Protein AF-A0A812D197-F1 (afdb_monomer)

Mean predicted aligned error: 13.87 Å

Sequence (276 aa):
MWFVPFLFGILVATILIWTLRLFGHKEIVHNFMTSIQKCNQFGFQQNSVMLNRTSTFRRMILGQGLRQNSGSIISTLIGMVSSACDQFSTPNVAFYENKIPAKPNEEYIEEILIKWPGNYTKLQNIATYIQWLFPNRMPGTNKDAHVLTDKEVTIFQQSPELRNRVKRSFEMMLDFYGLKLTEENQIQVKKGSNKRLKVLNKMNNHNFLCITRILLALKELGHCKLMRPWMKCLADLIYNKNQLHHAKFSFESFWIDTLDAEDQLYIISLIKNYSV

Foldseek 3Di:
DPPVVVVVVVVVVVVVLVVCVVVVVVVVSVVVVVVVVVVCVVDDDDDDDDDDDDPPCVVVVVPDDDDPDVVVVVVVVVVVVVVVVVVVDPVLVCQLVQNFAQPDVRHGLVNCLPPCQVVLVVVVPCLRPLCSLQAAQDDDPDPPRDHDDPVNLVVLQPDPSSLVSNVSSVQSVCVQQQWHQDPVRAIEGHPPSLVSLQVQQDAPDPCLVSVLSSLRRCVSSNNLVNLLRVLLRVLCCCQQVVSRVSCVCSSVVGSLVSHDPVSSVVSVVVNVVSVD

Structure (mmCIF, N/CA/C/O backbone):
data_AF-A0A812D197-F1
#
_entry.id   AF-A0A812D197-F1
#
loop_
_atom_site.group_PDB
_atom_site.id
_atom_site.type_symbol
_atom_site.label_atom_id
_atom_site.label_alt_id
_atom_site.label_comp_id
_atom_site.label_asym_id
_atom_site.label_entity_id
_atom_site.label_seq_id
_atom_site.pdbx_PDB_ins_code
_atom_site.Cartn_x
_atom_site.Cartn_y
_atom_site.Cartn_z
_atom_site.occupancy
_atom_site.B_iso_or_equiv
_atom_site.auth_seq_id
_atom_site.auth_comp_id
_atom_site.auth_asym_id
_atom_site.auth_atom_id
_atom_site.pdbx_PDB_model_num
ATOM 1 N N . MET A 1 1 ? 10.237 -0.349 -35.479 1.00 36.41 1 MET A N 1
ATOM 2 C CA . MET A 1 1 ? 11.199 0.774 -35.565 1.00 36.41 1 MET A CA 1
ATOM 3 C C . MET A 1 1 ? 12.224 0.760 -34.410 1.00 36.41 1 MET A C 1
ATOM 5 O O . MET A 1 1 ? 12.624 1.811 -33.942 1.00 36.41 1 MET A O 1
ATOM 9 N N . TRP A 1 2 ? 12.681 -0.426 -33.969 1.00 28.28 2 TRP A N 1
ATOM 10 C CA . TRP A 1 2 ? 13.639 -0.624 -32.855 1.00 28.28 2 TRP A CA 1
ATOM 11 C C . TRP A 1 2 ? 15.056 -1.020 -33.326 1.00 28.28 2 TRP A C 1
ATOM 13 O O . TRP A 1 2 ? 15.957 -1.210 -32.518 1.00 28.28 2 TRP A O 1
ATOM 23 N N . PHE A 1 3 ? 15.266 -1.150 -34.640 1.00 28.00 3 PHE A N 1
ATOM 24 C CA . PHE A 1 3 ? 16.505 -1.682 -35.224 1.00 28.00 3 PHE A CA 1
ATOM 25 C C . PHE A 1 3 ? 17.669 -0.676 -35.253 1.00 28.00 3 PHE A C 1
ATOM 27 O O . PHE A 1 3 ? 18.828 -1.070 -35.164 1.00 28.00 3 PHE A O 1
ATOM 34 N N . VAL A 1 4 ? 17.382 0.624 -35.354 1.00 30.34 4 VAL A N 1
ATOM 35 C CA . VAL A 1 4 ? 18.407 1.668 -35.545 1.00 30.34 4 VAL A CA 1
ATOM 36 C C . VAL A 1 4 ? 19.227 1.955 -34.267 1.00 30.34 4 VAL A C 1
ATOM 38 O O . VAL A 1 4 ? 20.451 2.032 -34.369 1.00 30.34 4 VAL A O 1
ATOM 41 N N . PRO A 1 5 ? 18.633 2.023 -33.056 1.00 33.78 5 PRO A N 1
ATOM 42 C CA . PRO A 1 5 ? 19.395 2.234 -31.816 1.00 33.78 5 PRO A CA 1
ATOM 43 C C . PRO A 1 5 ? 20.236 1.014 -31.408 1.00 33.78 5 PRO A C 1
ATOM 45 O O . PRO A 1 5 ? 21.331 1.162 -30.869 1.00 33.78 5 PRO A O 1
ATOM 48 N N . PHE A 1 6 ? 19.753 -0.194 -31.715 1.00 37.91 6 PHE A N 1
ATOM 49 C CA . PHE A 1 6 ? 20.453 -1.452 -31.439 1.00 37.91 6 PHE A CA 1
ATOM 50 C C . PHE A 1 6 ? 21.750 -1.574 -32.253 1.00 37.91 6 PHE A C 1
ATOM 52 O O . PHE A 1 6 ? 22.806 -1.906 -31.715 1.00 37.91 6 PHE A O 1
ATOM 59 N N . LEU A 1 7 ? 21.698 -1.207 -33.538 1.00 38.31 7 LEU A N 1
ATOM 60 C CA . LEU A 1 7 ? 22.875 -1.172 -34.407 1.00 38.31 7 LEU A CA 1
ATOM 61 C C . LEU A 1 7 ? 23.897 -0.114 -33.967 1.00 38.31 7 LEU A C 1
ATOM 63 O O . LEU A 1 7 ? 25.097 -0.348 -34.091 1.00 38.31 7 LEU A O 1
ATOM 67 N N . PHE A 1 8 ? 23.448 1.013 -33.402 1.00 42.28 8 PHE A N 1
ATOM 68 C CA . PHE A 1 8 ? 24.340 2.050 -32.875 1.00 42.28 8 PHE A CA 1
ATOM 69 C C . PHE A 1 8 ? 25.100 1.578 -31.626 1.00 42.28 8 PHE A C 1
ATOM 71 O O . PHE A 1 8 ? 26.310 1.772 -31.533 1.00 42.28 8 PHE A O 1
ATOM 78 N N . GLY A 1 9 ? 24.429 0.877 -30.706 1.00 46.09 9 GLY A N 1
ATOM 79 C CA . GLY A 1 9 ? 25.081 0.268 -29.541 1.00 46.09 9 GLY A CA 1
ATOM 80 C C . GLY A 1 9 ? 26.124 -0.789 -29.927 1.00 46.09 9 GLY A C 1
ATOM 81 O O . GLY A 1 9 ? 27.236 -0.788 -29.398 1.00 46.09 9 GLY A O 1
ATOM 82 N N . ILE A 1 10 ? 25.807 -1.636 -30.913 1.00 52.81 10 ILE A N 1
ATOM 83 C CA . ILE A 1 10 ? 26.742 -2.638 -31.451 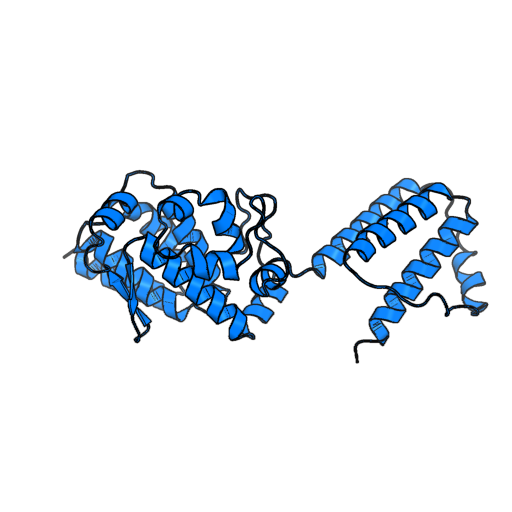1.00 52.81 10 ILE A CA 1
ATOM 84 C C . ILE A 1 10 ? 27.936 -1.966 -32.135 1.00 52.81 10 ILE A C 1
ATOM 86 O O . ILE A 1 10 ? 29.073 -2.395 -31.934 1.00 52.81 10 ILE A O 1
ATOM 90 N N . LEU A 1 11 ? 27.707 -0.898 -32.903 1.00 48.12 11 LEU A N 1
ATOM 91 C CA . LEU A 1 11 ? 28.755 -0.118 -33.563 1.00 48.12 11 LEU A CA 1
ATOM 92 C C . LEU A 1 11 ? 29.722 0.500 -32.541 1.00 48.12 11 LEU A C 1
ATOM 94 O O . LEU A 1 11 ? 30.935 0.378 -32.682 1.00 48.12 11 LEU A O 1
ATOM 98 N N . VAL A 1 12 ? 29.204 1.112 -31.475 1.00 51.09 12 VAL A N 1
ATOM 99 C CA . VAL A 1 12 ? 30.030 1.730 -30.426 1.00 51.09 12 VAL A CA 1
ATOM 100 C C . VAL A 1 12 ? 30.826 0.672 -29.656 1.00 51.09 12 VAL A C 1
ATOM 102 O O . VAL A 1 12 ? 32.029 0.836 -29.450 1.00 51.09 12 VAL A O 1
ATOM 105 N N . ALA A 1 13 ? 30.199 -0.454 -29.302 1.00 53.72 13 ALA A N 1
ATOM 106 C CA . ALA A 1 13 ? 30.874 -1.554 -28.615 1.00 53.72 13 ALA A CA 1
ATOM 107 C C . ALA A 1 13 ? 31.957 -2.210 -29.490 1.00 53.72 13 ALA A C 1
ATOM 109 O O . ALA A 1 13 ? 33.056 -2.489 -29.010 1.00 53.72 13 ALA A O 1
ATOM 110 N N . THR A 1 14 ? 31.695 -2.411 -30.785 1.00 57.88 14 THR A N 1
ATOM 111 C CA . THR A 1 14 ? 32.682 -2.969 -31.727 1.00 57.88 14 THR A CA 1
ATOM 112 C C . THR A 1 14 ? 33.858 -2.022 -31.959 1.00 57.88 14 THR A C 1
ATOM 114 O O . THR A 1 14 ? 35.001 -2.483 -31.968 1.00 57.88 14 THR A O 1
ATOM 117 N N . ILE A 1 15 ? 33.622 -0.709 -32.052 1.00 55.03 15 ILE A N 1
ATOM 118 C CA . ILE A 1 15 ? 34.682 0.310 -32.140 1.00 55.03 15 ILE A CA 1
ATOM 119 C C . ILE A 1 15 ? 35.550 0.317 -30.871 1.00 55.03 15 ILE A C 1
ATOM 121 O O . ILE A 1 15 ? 36.780 0.385 -30.968 1.00 55.03 15 ILE A O 1
ATOM 125 N N . LEU A 1 16 ? 34.940 0.183 -29.690 1.00 56.59 16 LEU A N 1
ATOM 126 C CA . LEU A 1 16 ? 35.643 0.141 -28.404 1.00 56.59 16 LEU A CA 1
ATOM 127 C C . LEU A 1 16 ? 36.487 -1.139 -28.253 1.00 56.59 16 LEU A C 1
ATOM 129 O O . LEU A 1 16 ? 37.659 -1.088 -27.888 1.00 56.59 16 LEU A O 1
ATOM 133 N N . ILE A 1 17 ? 35.932 -2.301 -28.608 1.00 57.00 17 ILE A N 1
ATOM 134 C CA . ILE A 1 17 ? 36.658 -3.582 -28.586 1.00 57.00 17 ILE A CA 1
ATOM 135 C C . ILE A 1 17 ? 37.844 -3.552 -29.554 1.00 57.00 17 ILE A C 1
ATOM 137 O O . ILE A 1 17 ? 38.933 -4.034 -29.230 1.00 57.00 17 ILE A O 1
ATOM 141 N N . TRP A 1 18 ? 37.647 -2.990 -30.748 1.00 54.66 18 TRP A N 1
ATOM 142 C CA . TRP A 1 18 ? 38.682 -2.941 -31.774 1.00 54.66 18 TRP A CA 1
ATOM 143 C C . TRP A 1 18 ? 39.827 -1.996 -31.393 1.00 54.66 18 TRP A C 1
ATOM 145 O O . TRP A 1 18 ? 40.993 -2.365 -31.535 1.00 54.66 18 TRP A O 1
ATOM 155 N N . THR A 1 19 ? 39.514 -0.830 -30.819 1.00 49.22 19 THR A N 1
ATOM 156 C CA . THR A 1 19 ? 40.524 0.100 -30.284 1.00 49.22 19 THR A CA 1
ATOM 157 C C . THR A 1 19 ? 41.315 -0.527 -29.135 1.00 49.22 19 THR A C 1
ATOM 159 O O . THR A 1 19 ? 42.544 -0.498 -29.158 1.00 49.22 19 THR A O 1
ATOM 162 N N . LEU A 1 20 ? 40.658 -1.199 -28.188 1.00 51.09 20 LEU A N 1
ATOM 163 C CA . LEU A 1 20 ? 41.336 -1.865 -27.069 1.00 51.09 20 LEU A CA 1
ATOM 164 C C . LEU A 1 20 ? 42.243 -3.035 -27.512 1.00 51.09 20 LEU A C 1
ATOM 166 O O . LEU A 1 20 ? 43.325 -3.215 -26.948 1.00 51.09 20 LEU A O 1
ATOM 170 N N . ARG A 1 21 ? 41.864 -3.798 -28.553 1.00 54.03 21 ARG A N 1
ATOM 171 C CA . ARG A 1 21 ? 42.728 -4.848 -29.142 1.00 54.03 21 ARG A CA 1
ATOM 172 C C . ARG A 1 21 ? 43.975 -4.273 -29.815 1.00 54.03 21 ARG A C 1
ATOM 174 O O . ARG A 1 21 ? 45.051 -4.852 -29.677 1.00 54.03 21 ARG A O 1
ATOM 181 N N . LEU A 1 22 ? 43.838 -3.151 -30.520 1.00 49.97 22 LEU A N 1
ATOM 182 C CA . LEU A 1 22 ? 44.934 -2.484 -31.234 1.00 49.97 22 LEU A CA 1
ATOM 183 C C . LEU A 1 22 ? 46.034 -1.959 -30.309 1.00 49.97 22 LEU A C 1
ATOM 185 O O . LEU A 1 22 ? 47.203 -1.990 -30.682 1.00 49.97 22 LEU A O 1
ATOM 189 N N . PHE A 1 23 ? 45.678 -1.536 -29.097 1.00 53.53 23 PHE A N 1
ATOM 190 C CA . PHE A 1 23 ? 46.631 -1.052 -28.094 1.00 53.53 23 PHE A CA 1
ATOM 191 C C . PHE A 1 23 ? 47.168 -2.152 -27.163 1.00 53.53 23 PHE A C 1
ATOM 193 O O . PHE A 1 23 ? 47.779 -1.856 -26.141 1.00 53.53 23 PHE A O 1
ATOM 200 N N . GLY A 1 24 ? 46.976 -3.431 -27.508 1.00 43.69 24 GLY A N 1
ATOM 201 C CA . GLY A 1 24 ? 47.576 -4.554 -26.780 1.00 43.69 24 GLY A CA 1
ATOM 202 C C . GLY A 1 24 ? 46.906 -4.889 -25.443 1.00 43.69 24 GLY A C 1
ATOM 203 O O . GLY A 1 24 ? 47.399 -5.750 -24.718 1.00 43.69 24 GLY A O 1
ATOM 204 N N . HIS A 1 25 ? 45.753 -4.291 -25.131 1.00 53.88 25 HIS A N 1
ATOM 205 C CA . HIS A 1 25 ? 45.008 -4.520 -23.890 1.00 53.88 25 HIS A CA 1
ATOM 206 C C . HIS A 1 25 ? 44.152 -5.801 -23.951 1.00 53.88 25 HIS A C 1
ATOM 208 O O . HIS A 1 25 ? 42.938 -5.777 -23.741 1.00 53.88 25 HIS A O 1
ATOM 214 N N . LYS A 1 26 ? 44.785 -6.943 -24.261 1.00 49.59 26 LYS A N 1
ATOM 215 C CA . LYS A 1 26 ? 44.117 -8.245 -24.467 1.00 49.59 26 LYS A CA 1
ATOM 216 C C . LYS A 1 26 ? 43.280 -8.688 -23.260 1.00 49.59 26 LYS A C 1
ATOM 218 O O . LYS A 1 26 ? 42.208 -9.254 -23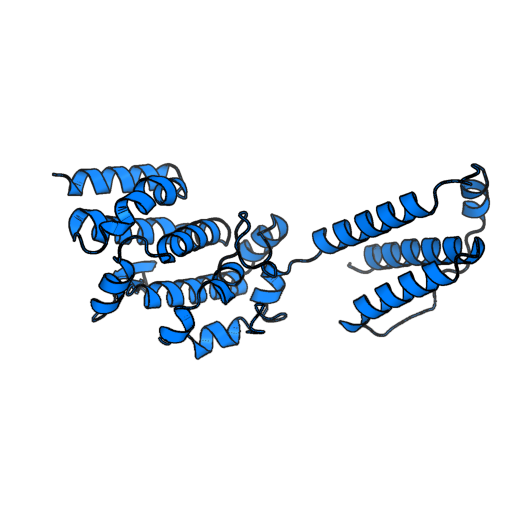.447 1.00 49.59 26 LYS A O 1
ATOM 223 N N . GLU A 1 27 ? 43.734 -8.375 -22.051 1.00 45.88 27 GLU A N 1
ATOM 224 C CA . GLU A 1 27 ? 43.057 -8.714 -20.794 1.00 45.88 27 GLU A CA 1
ATOM 225 C C . GLU A 1 27 ? 41.788 -7.873 -20.561 1.00 45.88 27 GLU A C 1
ATOM 227 O O . GLU A 1 27 ? 40.753 -8.390 -20.153 1.00 45.88 27 GLU A O 1
ATOM 232 N N . ILE A 1 28 ? 41.817 -6.587 -20.929 1.00 47.69 28 ILE A N 1
ATOM 233 C CA . ILE A 1 28 ? 40.660 -5.680 -20.829 1.00 47.69 28 ILE A CA 1
ATOM 234 C C . ILE A 1 28 ? 39.593 -6.069 -21.849 1.00 47.69 28 ILE A C 1
ATOM 236 O O . ILE A 1 28 ? 38.407 -6.084 -21.535 1.00 47.69 28 ILE A O 1
ATOM 240 N N . VAL A 1 29 ? 40.009 -6.438 -23.062 1.00 50.31 29 VAL A N 1
ATOM 241 C CA . VAL A 1 29 ? 39.093 -6.961 -24.081 1.00 50.31 29 VAL A CA 1
ATOM 242 C C . VAL A 1 29 ? 38.476 -8.278 -23.626 1.00 50.31 29 VAL A C 1
ATOM 244 O O . VAL A 1 29 ? 37.281 -8.475 -23.820 1.00 50.31 29 VAL A O 1
ATOM 247 N N . HIS A 1 30 ? 39.263 -9.165 -23.012 1.00 49.94 30 HIS A N 1
ATOM 248 C CA . HIS A 1 30 ? 38.747 -10.406 -22.447 1.00 49.94 30 HIS A CA 1
ATOM 249 C C . HIS A 1 30 ? 37.704 -10.115 -21.361 1.00 49.94 30 HIS A C 1
ATOM 251 O O . HIS A 1 30 ? 36.577 -10.574 -21.484 1.00 49.94 30 HIS A O 1
ATOM 257 N N . ASN A 1 31 ? 38.007 -9.260 -20.383 1.00 47.22 31 ASN A N 1
ATOM 258 C CA . ASN A 1 31 ? 37.080 -8.912 -19.302 1.00 47.22 31 ASN A CA 1
ATOM 259 C C . ASN A 1 31 ? 35.818 -8.189 -19.797 1.00 47.22 31 ASN A C 1
ATOM 261 O O . ASN A 1 31 ? 34.724 -8.492 -19.331 1.00 47.22 31 ASN A O 1
ATOM 265 N N . PHE A 1 32 ? 35.936 -7.284 -20.773 1.00 48.88 32 PHE A N 1
ATOM 266 C CA . PHE A 1 32 ? 34.791 -6.614 -21.393 1.00 48.88 32 PHE A CA 1
ATOM 267 C C . PHE A 1 32 ? 33.900 -7.599 -22.158 1.00 48.88 32 PHE A C 1
ATOM 269 O O . PHE A 1 32 ? 32.683 -7.585 -21.991 1.00 48.88 32 PHE A O 1
ATOM 276 N N . MET A 1 33 ? 34.495 -8.502 -22.944 1.00 50.09 33 MET A N 1
ATOM 277 C CA . MET A 1 33 ? 33.757 -9.553 -23.649 1.00 50.09 33 MET A CA 1
ATOM 278 C C . MET A 1 33 ? 33.108 -10.544 -22.680 1.00 50.09 33 MET A C 1
ATOM 280 O O . MET A 1 33 ? 31.971 -10.938 -22.913 1.00 50.09 33 MET A O 1
ATOM 284 N N . THR A 1 34 ? 33.772 -10.888 -21.575 1.00 47.47 34 THR A N 1
ATOM 285 C CA . THR A 1 34 ? 33.221 -11.741 -20.513 1.00 47.47 34 THR A CA 1
ATOM 286 C C . THR A 1 34 ? 32.078 -11.043 -19.772 1.00 47.47 34 THR A C 1
ATOM 288 O O . THR A 1 34 ? 31.086 -11.687 -19.448 1.00 47.47 34 THR A O 1
ATOM 291 N N . SER A 1 35 ? 32.151 -9.726 -19.550 1.00 43.75 35 SER A N 1
ATOM 292 C CA . SER A 1 35 ? 31.049 -8.932 -18.982 1.00 43.75 35 SER A CA 1
ATOM 293 C C . SER A 1 35 ? 29.867 -8.808 -19.944 1.00 43.75 35 SER A C 1
ATOM 295 O O . SER A 1 35 ? 28.733 -9.006 -19.523 1.00 43.75 35 SER A O 1
ATOM 297 N N . ILE A 1 36 ? 30.109 -8.594 -21.243 1.00 46.62 36 ILE A N 1
ATOM 298 C CA . ILE A 1 36 ? 29.059 -8.658 -22.274 1.00 46.62 36 ILE A CA 1
ATOM 299 C C . ILE A 1 36 ? 28.453 -10.064 -22.341 1.00 46.62 36 ILE A C 1
ATOM 301 O O . ILE A 1 36 ? 27.240 -10.199 -22.432 1.00 46.62 36 ILE A O 1
ATOM 305 N N . GLN A 1 37 ? 29.262 -11.123 -22.252 1.00 42.53 37 GLN A N 1
ATOM 306 C CA . GLN A 1 37 ? 28.775 -12.505 -22.217 1.00 42.53 37 GLN A CA 1
ATOM 307 C C . GLN A 1 37 ? 27.968 -12.812 -20.950 1.00 42.53 37 GLN A C 1
ATOM 309 O O . GLN A 1 37 ? 26.975 -13.526 -21.043 1.00 42.53 37 GLN A O 1
ATOM 314 N N . LYS A 1 38 ? 28.334 -12.246 -19.793 1.00 40.56 38 LYS A N 1
ATOM 315 C CA . LYS A 1 38 ? 27.548 -12.325 -18.551 1.00 40.56 38 LYS A CA 1
ATOM 316 C C . LYS A 1 38 ? 26.233 -11.549 -18.653 1.00 40.56 38 LYS A C 1
ATOM 318 O O . LYS A 1 38 ? 25.210 -12.050 -18.201 1.00 40.56 38 LYS A O 1
ATOM 323 N N . CYS A 1 39 ? 26.223 -10.386 -19.307 1.00 35.94 39 CYS A N 1
ATOM 324 C CA . CYS A 1 39 ? 24.987 -9.679 -19.653 1.00 35.94 39 CYS A CA 1
ATOM 325 C C . CYS A 1 39 ? 24.127 -10.485 -20.648 1.00 35.94 39 CYS A C 1
ATOM 327 O O . CYS A 1 39 ? 22.913 -10.554 -20.491 1.00 35.94 39 CYS A O 1
ATOM 329 N N . ASN A 1 40 ? 24.747 -11.171 -21.613 1.00 39.25 40 ASN A N 1
ATOM 330 C CA . ASN A 1 40 ? 24.070 -12.037 -22.587 1.00 39.25 40 ASN A CA 1
ATOM 331 C C . ASN A 1 40 ? 23.628 -13.396 -22.011 1.00 39.25 40 ASN A C 1
ATOM 333 O O . ASN A 1 40 ? 22.829 -14.091 -22.641 1.00 39.25 40 ASN A O 1
ATOM 337 N N . GLN A 1 41 ? 24.095 -13.787 -20.819 1.00 34.78 41 GLN A N 1
ATOM 338 C CA . GLN A 1 41 ? 23.617 -14.984 -20.113 1.00 34.78 41 GLN A CA 1
ATOM 339 C C . GLN A 1 41 ? 22.163 -14.840 -19.626 1.00 34.78 41 GLN A C 1
ATOM 341 O O . GLN A 1 41 ? 21.539 -15.844 -19.296 1.00 34.78 41 GLN A O 1
ATOM 346 N N . PHE A 1 42 ? 21.597 -13.628 -19.686 1.00 36.25 42 PHE A N 1
ATOM 347 C CA . PHE A 1 42 ? 20.162 -13.357 -19.538 1.00 36.25 42 PHE A CA 1
ATOM 348 C C . PHE A 1 42 ? 19.386 -13.315 -20.872 1.00 36.25 42 PHE A C 1
ATOM 350 O O . PHE A 1 42 ? 18.233 -12.892 -20.911 1.00 36.25 42 PHE A O 1
ATOM 357 N N . GLY A 1 43 ? 19.978 -13.841 -21.950 1.00 34.44 43 GLY A N 1
ATOM 358 C CA . GLY A 1 43 ? 19.308 -14.124 -23.219 1.00 34.44 43 GLY A CA 1
ATOM 359 C C . GLY A 1 43 ? 19.795 -13.237 -24.359 1.00 34.44 43 GLY A C 1
ATOM 360 O O . GLY A 1 43 ? 19.573 -12.036 -24.342 1.00 34.44 43 GLY A O 1
ATOM 361 N N . PHE A 1 44 ? 20.474 -13.841 -25.338 1.00 30.84 44 PHE A N 1
ATOM 362 C CA . PHE A 1 44 ? 20.166 -13.802 -26.779 1.00 30.84 44 PHE A CA 1
ATOM 363 C C . PHE A 1 44 ? 21.358 -14.360 -27.579 1.00 30.84 44 PHE A C 1
ATOM 365 O O . PHE A 1 44 ? 22.460 -13.812 -27.582 1.00 30.84 44 PHE A O 1
ATOM 372 N N . GLN A 1 45 ? 21.123 -15.460 -28.300 1.00 29.12 45 GLN A N 1
ATOM 373 C CA . GLN A 1 45 ? 21.919 -15.828 -29.471 1.00 29.12 45 GLN A CA 1
ATOM 374 C C . GLN A 1 45 ? 21.539 -14.883 -30.622 1.00 29.12 45 GLN A C 1
ATOM 376 O O . GLN A 1 45 ? 20.355 -14.788 -30.929 1.00 29.12 45 GLN A O 1
ATOM 381 N N . GLN A 1 46 ? 22.515 -14.224 -31.264 1.00 2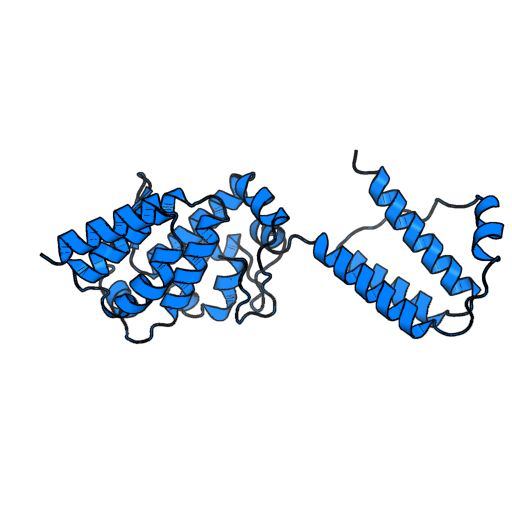9.36 46 GLN A N 1
ATOM 382 C CA . GLN A 1 46 ? 22.744 -14.237 -32.726 1.00 29.36 46 GLN A CA 1
ATOM 383 C C . GLN A 1 46 ? 23.524 -13.017 -33.277 1.00 29.36 46 GLN A C 1
ATOM 385 O O . GLN A 1 46 ? 23.310 -11.873 -32.892 1.00 29.36 46 GLN A O 1
ATOM 390 N N . ASN A 1 47 ? 24.332 -13.333 -34.301 1.00 26.12 47 ASN A N 1
ATOM 391 C CA . ASN A 1 47 ? 24.807 -12.519 -35.433 1.00 26.12 47 ASN A CA 1
ATOM 392 C C . ASN A 1 47 ? 26.040 -11.615 -35.267 1.00 26.12 47 ASN A C 1
ATOM 394 O O . ASN A 1 47 ? 25.976 -10.400 -35.115 1.00 26.12 47 ASN A O 1
ATOM 398 N N . SER A 1 48 ? 27.196 -12.243 -35.486 1.00 25.94 48 SER A N 1
ATOM 399 C CA . SER A 1 48 ? 28.498 -11.635 -35.753 1.00 25.94 48 SER A CA 1
ATOM 400 C C . SER A 1 48 ? 28.774 -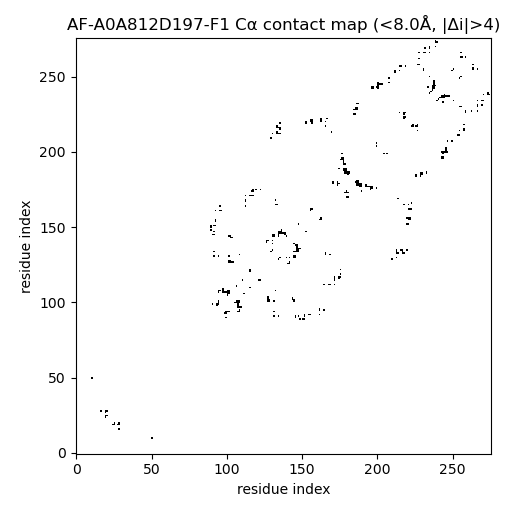11.510 -37.259 1.00 25.94 48 SER A C 1
ATOM 402 O O . SER A 1 48 ? 29.662 -12.185 -37.764 1.00 25.94 48 SER A O 1
ATOM 404 N N . VAL A 1 49 ? 28.036 -10.679 -38.001 1.00 28.52 49 VAL A N 1
ATOM 405 C CA . VAL A 1 49 ? 28.432 -10.272 -39.366 1.00 28.52 49 VAL A CA 1
ATOM 406 C C . VAL A 1 49 ? 27.856 -8.893 -39.671 1.00 28.52 49 VAL A C 1
ATOM 408 O O . VAL A 1 49 ? 26.793 -8.776 -40.262 1.00 28.52 49 VAL A O 1
ATOM 411 N N . MET A 1 50 ? 28.540 -7.828 -39.268 1.00 26.80 50 MET A N 1
ATOM 412 C CA . MET A 1 50 ? 28.537 -6.558 -40.000 1.00 26.80 50 MET A CA 1
ATOM 413 C C . MET A 1 50 ? 29.550 -5.618 -39.355 1.00 26.80 50 MET A C 1
ATOM 415 O O . MET A 1 50 ? 29.694 -5.630 -38.139 1.00 26.80 50 MET A O 1
ATOM 419 N N . LEU A 1 51 ? 30.193 -4.799 -40.192 1.00 27.06 51 LEU A N 1
ATOM 420 C CA . LEU A 1 51 ? 31.186 -3.749 -39.899 1.00 27.06 51 LEU A CA 1
ATOM 421 C C . LEU A 1 51 ? 32.608 -4.084 -40.347 1.00 27.06 51 LEU A C 1
ATOM 423 O O . LEU A 1 51 ? 33.576 -4.034 -39.597 1.00 27.06 51 LEU A O 1
ATOM 427 N N . ASN A 1 52 ? 3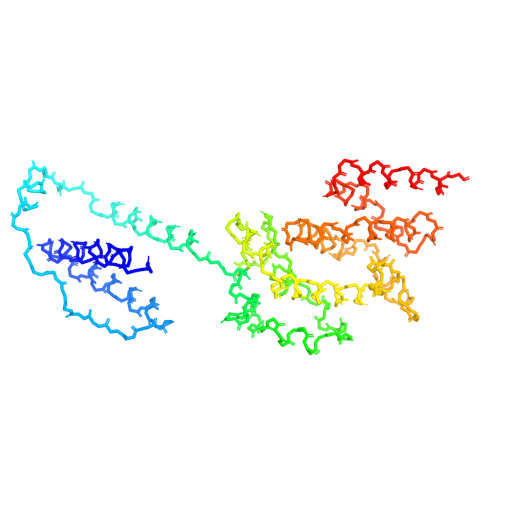2.724 -4.332 -41.650 1.00 27.09 52 ASN A N 1
ATOM 428 C CA . ASN A 1 52 ? 33.923 -3.997 -42.399 1.00 27.09 52 ASN A CA 1
ATOM 429 C C . ASN A 1 52 ? 33.618 -2.752 -43.242 1.00 27.09 52 ASN A C 1
ATOM 431 O O . ASN A 1 52 ? 32.637 -2.751 -43.979 1.00 27.09 52 ASN A O 1
ATOM 435 N N . ARG A 1 53 ? 34.535 -1.773 -43.190 1.00 29.09 53 ARG A N 1
ATOM 436 C CA . ARG A 1 53 ? 34.677 -0.568 -44.039 1.00 29.09 53 ARG A CA 1
ATOM 437 C C . ARG A 1 53 ? 34.025 0.724 -43.529 1.00 29.09 53 ARG A C 1
ATOM 439 O O . ARG A 1 53 ? 32.882 1.001 -43.844 1.00 29.09 53 ARG A O 1
ATOM 446 N N . THR A 1 54 ? 34.849 1.597 -42.947 1.00 27.52 54 THR A N 1
ATOM 447 C CA . THR A 1 54 ? 34.966 3.007 -43.377 1.00 27.52 54 THR A CA 1
ATOM 448 C C . THR A 1 54 ? 36.367 3.533 -43.029 1.00 27.52 54 THR A C 1
ATOM 450 O O . THR A 1 54 ? 36.759 3.674 -41.874 1.00 27.52 54 THR A O 1
ATOM 453 N N . SER A 1 55 ? 37.171 3.791 -44.060 1.00 28.55 55 SER A N 1
ATOM 454 C CA . SER A 1 55 ? 38.572 4.242 -43.992 1.00 28.55 55 SER A CA 1
ATOM 455 C C . SER A 1 55 ? 38.738 5.722 -43.615 1.00 28.55 55 SER A C 1
ATOM 457 O O . SER A 1 55 ? 39.860 6.182 -43.409 1.00 28.55 55 SER A O 1
ATOM 459 N N . THR A 1 56 ? 37.641 6.464 -43.471 1.00 31.25 56 THR A N 1
ATOM 460 C CA . THR A 1 56 ? 37.643 7.916 -43.238 1.00 31.25 56 THR A CA 1
ATOM 461 C C . THR A 1 56 ? 37.824 8.280 -41.759 1.00 31.25 56 THR A C 1
ATOM 463 O O . THR A 1 56 ? 38.441 9.293 -41.443 1.00 31.25 56 THR A O 1
ATOM 466 N N . PHE A 1 57 ? 37.398 7.410 -40.833 1.00 31.94 57 PHE A N 1
ATOM 467 C CA . PHE A 1 57 ? 37.504 7.646 -39.381 1.00 31.94 57 PHE A CA 1
ATOM 468 C C . PHE A 1 57 ? 38.934 7.442 -38.838 1.00 31.94 57 PHE A C 1
ATOM 470 O O . PHE A 1 57 ? 39.312 7.971 -37.793 1.00 31.94 57 PHE A O 1
ATOM 477 N N . ARG A 1 58 ? 39.769 6.729 -39.609 1.00 30.45 58 ARG A N 1
ATOM 478 C CA . ARG A 1 58 ? 41.171 6.400 -39.303 1.00 30.45 58 ARG A CA 1
ATOM 479 C C . ARG A 1 58 ? 42.057 7.644 -39.152 1.00 30.45 58 ARG A C 1
ATOM 481 O O . ARG A 1 58 ? 42.992 7.615 -38.366 1.00 30.45 58 ARG A O 1
ATOM 488 N N . ARG A 1 59 ? 41.761 8.739 -39.867 1.00 31.83 59 ARG A N 1
ATOM 489 C CA . ARG A 1 59 ? 42.518 10.004 -39.760 1.00 31.83 59 ARG A CA 1
ATOM 490 C C . ARG A 1 59 ? 42.101 10.867 -38.573 1.00 31.83 59 ARG A C 1
ATOM 492 O O . ARG A 1 59 ? 42.918 11.640 -38.095 1.00 31.83 59 ARG A O 1
ATOM 499 N N . MET A 1 60 ? 40.867 10.722 -38.092 1.00 31.06 60 MET A N 1
ATOM 500 C CA . MET A 1 60 ? 40.327 11.584 -37.038 1.00 31.06 60 MET A CA 1
ATOM 501 C C . MET A 1 60 ? 40.836 11.172 -35.647 1.00 31.06 60 MET A C 1
ATOM 503 O O . MET A 1 60 ? 41.119 12.028 -34.819 1.00 31.06 60 MET A O 1
ATOM 507 N N . ILE A 1 61 ? 41.043 9.868 -35.421 1.00 33.66 61 ILE A N 1
ATOM 508 C CA . ILE A 1 61 ? 41.530 9.322 -34.140 1.00 33.66 61 ILE A CA 1
ATOM 509 C C . ILE A 1 61 ? 43.068 9.366 -34.022 1.00 33.66 61 ILE A C 1
ATOM 511 O O . ILE A 1 61 ? 43.597 9.482 -32.923 1.00 33.66 61 ILE A O 1
ATOM 515 N N . LEU A 1 62 ? 43.808 9.313 -35.138 1.00 35.03 62 LEU A N 1
ATOM 516 C CA . LEU A 1 62 ? 45.283 9.327 -35.134 1.00 35.03 62 LEU A CA 1
ATOM 517 C C . LEU A 1 62 ? 45.903 10.720 -34.898 1.00 35.03 62 LEU A C 1
ATOM 519 O O . LEU A 1 62 ? 47.119 10.817 -34.754 1.00 35.03 62 LEU A O 1
ATOM 523 N N . GLY A 1 63 ? 45.098 11.788 -34.869 1.00 34.47 63 GLY A N 1
ATOM 524 C CA . GLY A 1 63 ? 45.580 13.171 -34.786 1.00 34.47 63 GLY A CA 1
ATOM 525 C C . GLY A 1 63 ? 45.859 13.703 -33.378 1.00 34.47 63 GLY A C 1
ATOM 526 O O . GLY A 1 63 ? 46.472 14.758 -33.255 1.00 34.47 63 GLY A O 1
ATOM 527 N N . GLN A 1 64 ? 45.436 13.013 -32.315 1.00 35.69 64 GLN A N 1
ATOM 528 C CA . GLN A 1 64 ? 45.696 13.455 -30.943 1.00 35.69 64 GLN A CA 1
ATOM 529 C C . GLN A 1 64 ? 46.183 12.286 -30.089 1.00 35.69 64 GLN A C 1
ATOM 531 O O . GLN A 1 64 ? 45.465 11.322 -29.828 1.00 35.69 64 GLN A O 1
ATOM 536 N N . GLY A 1 65 ? 47.456 12.360 -29.702 1.00 40.62 65 GLY A N 1
ATOM 537 C CA . GLY A 1 65 ? 48.120 11.358 -28.886 1.00 40.62 65 GLY A CA 1
ATOM 538 C C . GLY A 1 65 ? 47.507 11.279 -27.492 1.00 40.62 65 GLY A C 1
ATOM 539 O O . GLY A 1 65 ? 47.707 12.165 -26.670 1.00 40.62 65 GLY A O 1
ATOM 540 N N . LEU A 1 66 ? 46.816 10.177 -27.206 1.00 38.72 66 LEU A N 1
ATOM 541 C CA . LEU A 1 66 ? 46.430 9.786 -25.853 1.00 38.72 66 LEU A CA 1
ATOM 542 C C . LEU A 1 66 ? 47.342 8.650 -25.390 1.00 38.72 66 LEU A C 1
ATOM 544 O O . LEU A 1 66 ? 46.996 7.471 -25.444 1.00 38.72 66 LEU A O 1
ATOM 548 N N . ARG A 1 67 ? 48.543 9.008 -24.935 1.00 41.34 67 ARG A N 1
ATOM 549 C CA . ARG A 1 67 ? 49.315 8.166 -24.017 1.00 41.34 67 ARG A CA 1
ATOM 550 C C . ARG A 1 67 ? 49.322 8.863 -22.663 1.00 41.34 67 ARG A C 1
ATOM 552 O O . ARG A 1 67 ? 49.643 10.040 -22.601 1.00 41.34 67 ARG A O 1
ATOM 559 N N . GLN A 1 68 ? 49.017 8.077 -21.627 1.00 38.81 68 GLN A N 1
ATOM 560 C CA . GLN A 1 68 ? 48.923 8.416 -20.197 1.00 38.81 68 GLN A CA 1
ATOM 561 C C . GLN A 1 68 ? 47.525 8.818 -19.684 1.00 38.81 68 GLN A C 1
ATOM 563 O O . GLN A 1 68 ? 47.310 9.974 -19.357 1.00 38.81 68 GLN A O 1
ATOM 568 N N . ASN A 1 69 ? 46.575 7.862 -19.625 1.00 45.19 69 ASN A N 1
ATOM 569 C CA . ASN A 1 69 ? 45.489 7.785 -18.608 1.00 45.19 69 ASN A CA 1
ATOM 570 C C . ASN A 1 69 ? 44.454 6.658 -18.863 1.00 45.19 69 ASN A C 1
ATOM 572 O O . ASN A 1 69 ? 43.269 6.791 -18.555 1.00 45.19 69 ASN A O 1
ATOM 576 N N . SER A 1 70 ? 44.859 5.513 -19.419 1.00 42.88 70 SER A N 1
ATOM 577 C CA . SER A 1 70 ? 43.910 4.462 -19.829 1.00 42.88 70 SER A CA 1
ATOM 578 C C . SER A 1 70 ? 43.093 3.859 -18.672 1.00 42.88 70 SER A C 1
ATOM 580 O O . SER A 1 70 ? 41.918 3.571 -18.865 1.00 42.88 70 SER A O 1
ATOM 582 N N . GLY A 1 71 ? 43.650 3.730 -17.462 1.00 42.47 71 GLY A N 1
ATOM 583 C CA . GLY A 1 71 ? 42.933 3.162 -16.305 1.00 42.47 71 GLY A CA 1
ATOM 584 C C . GLY A 1 71 ? 41.768 4.024 -15.791 1.00 42.47 71 GLY A C 1
ATOM 585 O O . GLY A 1 71 ? 40.692 3.501 -15.512 1.00 42.47 71 GLY A O 1
ATOM 586 N N . SER A 1 72 ? 41.958 5.347 -15.736 1.00 48.41 72 SER A N 1
ATOM 587 C CA . SER A 1 72 ? 40.923 6.316 -15.332 1.00 48.41 72 SER A CA 1
ATOM 588 C C . SER A 1 72 ? 39.807 6.419 -16.376 1.00 48.41 72 SER A C 1
ATOM 590 O O . SER A 1 72 ? 38.621 6.418 -16.047 1.00 48.41 72 SER A O 1
ATOM 592 N N . ILE A 1 73 ? 40.180 6.412 -17.659 1.00 47.94 73 ILE A N 1
ATOM 593 C CA . ILE A 1 73 ? 39.223 6.465 -18.768 1.00 47.94 73 ILE A CA 1
ATOM 594 C C . ILE A 1 73 ? 38.378 5.185 -18.815 1.00 47.94 73 ILE A C 1
ATOM 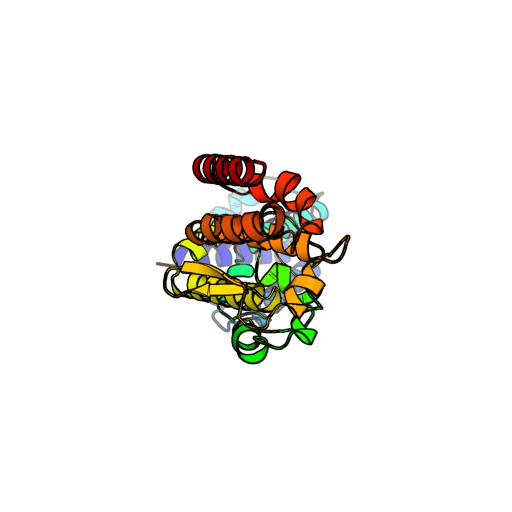596 O O . ILE A 1 73 ? 37.172 5.263 -19.019 1.00 47.94 73 ILE A O 1
ATOM 600 N N . ILE A 1 74 ? 38.971 4.012 -18.572 1.00 47.38 74 ILE A N 1
ATOM 601 C CA . ILE A 1 74 ? 38.241 2.736 -18.559 1.00 47.38 74 ILE A CA 1
ATOM 602 C C . ILE A 1 74 ? 37.278 2.650 -17.370 1.00 47.38 74 ILE A C 1
ATOM 604 O O . ILE A 1 74 ? 36.140 2.235 -17.570 1.00 47.38 74 ILE A O 1
ATOM 608 N N . SER A 1 75 ? 37.675 3.057 -16.157 1.00 45.44 75 SER A N 1
ATOM 609 C CA . SER A 1 75 ? 36.745 3.046 -15.013 1.00 45.44 75 SER A CA 1
ATOM 610 C C . SER A 1 75 ? 35.602 4.041 -15.209 1.00 45.44 75 SER A C 1
ATOM 612 O O . SER A 1 75 ? 34.454 3.723 -14.909 1.00 45.44 75 SER A O 1
ATOM 614 N N . THR A 1 76 ? 35.897 5.200 -15.802 1.00 46.38 76 THR A N 1
ATOM 615 C CA . THR A 1 76 ? 34.899 6.210 -16.158 1.00 46.38 76 THR A CA 1
ATOM 616 C C . THR A 1 76 ? 33.942 5.678 -17.221 1.00 46.38 76 THR A C 1
ATOM 618 O O . THR A 1 76 ? 32.734 5.813 -17.069 1.00 46.38 76 THR A O 1
ATOM 621 N N . LEU A 1 77 ? 34.446 5.004 -18.259 1.00 45.81 77 LEU A N 1
ATOM 622 C CA . LEU A 1 77 ? 33.620 4.400 -19.307 1.00 45.81 77 LEU A CA 1
ATOM 623 C C . LEU A 1 77 ? 32.774 3.235 -18.783 1.00 45.81 77 LEU A C 1
ATOM 625 O O . LEU A 1 77 ? 31.605 3.144 -19.137 1.00 45.81 77 LEU A O 1
ATOM 629 N N . ILE A 1 78 ? 33.316 2.374 -17.915 1.00 50.19 78 ILE A N 1
ATOM 630 C CA . ILE A 1 78 ? 32.541 1.317 -17.246 1.00 50.19 78 ILE A CA 1
ATOM 631 C C . ILE A 1 78 ? 31.463 1.943 -16.358 1.00 50.19 78 ILE A C 1
ATOM 633 O O . ILE A 1 78 ? 30.314 1.527 -16.426 1.00 50.19 78 ILE A O 1
ATOM 637 N N . GLY A 1 79 ? 31.799 2.977 -15.583 1.00 45.94 79 GLY A N 1
ATOM 638 C CA . GLY A 1 79 ? 30.835 3.719 -14.770 1.00 45.94 79 GLY A CA 1
ATOM 639 C C . GLY A 1 79 ? 29.740 4.379 -15.610 1.00 45.94 79 GLY A C 1
ATOM 640 O O . GLY A 1 79 ? 28.569 4.302 -15.253 1.00 45.94 79 GLY A O 1
ATOM 641 N N . MET A 1 80 ? 30.091 4.958 -16.761 1.00 44.84 80 MET A N 1
ATOM 642 C CA . MET A 1 80 ? 29.141 5.548 -17.710 1.00 44.84 80 MET A CA 1
ATOM 643 C C . MET A 1 80 ? 28.246 4.491 -18.361 1.00 44.84 80 MET A C 1
ATOM 645 O O . MET A 1 80 ? 27.050 4.722 -18.490 1.00 44.84 80 MET A O 1
ATOM 649 N N . VAL A 1 81 ? 28.788 3.330 -18.742 1.00 47.75 81 VAL A N 1
ATOM 650 C CA . VAL A 1 81 ? 28.015 2.235 -19.349 1.00 47.75 81 VAL A CA 1
ATOM 651 C C . VAL A 1 81 ? 27.111 1.554 -18.323 1.00 47.75 81 VAL A C 1
ATOM 653 O O . VAL A 1 81 ? 25.958 1.294 -18.645 1.00 47.75 81 VAL A O 1
ATOM 656 N N . SER A 1 82 ? 27.576 1.313 -17.094 1.00 48.88 82 SER A N 1
ATOM 657 C CA . SER A 1 82 ? 26.738 0.778 -16.013 1.00 48.88 82 SER A CA 1
ATOM 658 C C . SER A 1 82 ? 25.639 1.764 -15.621 1.00 48.88 82 SER A C 1
ATOM 660 O O . SER A 1 82 ? 24.480 1.377 -15.571 1.00 48.88 82 SER A O 1
ATOM 662 N N . SER A 1 83 ? 25.968 3.049 -15.460 1.00 44.28 83 SER A N 1
ATOM 663 C CA . SER A 1 83 ? 24.985 4.107 -15.179 1.00 44.28 83 SER A CA 1
ATOM 664 C C . SER A 1 83 ? 23.967 4.273 -16.316 1.00 44.28 83 SER A C 1
ATOM 666 O O . SER A 1 83 ? 22.772 4.423 -16.068 1.00 44.28 83 SER A O 1
ATOM 668 N N . ALA A 1 84 ? 24.406 4.165 -17.575 1.00 39.91 84 ALA A N 1
ATOM 669 C CA . ALA A 1 84 ? 23.508 4.160 -18.725 1.00 39.91 84 ALA A CA 1
ATOM 670 C C . ALA A 1 84 ? 22.630 2.897 -18.759 1.00 39.91 84 ALA A C 1
ATOM 672 O O . ALA A 1 84 ? 21.433 3.001 -18.999 1.00 39.91 84 ALA A O 1
ATOM 673 N N . CYS A 1 85 ? 23.181 1.710 -18.488 1.00 45.47 85 CYS A N 1
ATOM 674 C CA . CYS A 1 85 ? 22.424 0.455 -18.434 1.00 45.47 85 CYS A CA 1
ATOM 675 C C . CYS A 1 85 ? 21.366 0.480 -17.316 1.00 45.47 85 CYS A C 1
ATOM 677 O O . CYS A 1 85 ? 20.214 0.108 -17.549 1.00 45.47 85 CYS A O 1
ATOM 679 N N . ASP A 1 86 ? 21.720 1.026 -16.150 1.00 49.03 86 ASP A N 1
ATOM 680 C CA . ASP A 1 86 ? 20.812 1.229 -15.019 1.00 49.03 86 ASP A CA 1
ATOM 681 C C . ASP A 1 86 ? 19.710 2.245 -15.354 1.00 49.03 86 ASP A C 1
ATOM 683 O O . ASP A 1 86 ? 18.546 1.989 -15.047 1.00 49.03 86 ASP A O 1
ATOM 687 N N . GLN A 1 87 ? 20.027 3.330 -16.079 1.00 45.88 87 GLN A N 1
ATOM 688 C CA . GLN A 1 87 ? 19.032 4.276 -16.616 1.00 45.88 87 GLN A CA 1
ATOM 689 C C . GLN A 1 87 ? 18.037 3.629 -17.595 1.00 45.88 87 GLN A C 1
ATOM 691 O O . GLN A 1 87 ? 16.928 4.143 -17.784 1.00 45.88 87 GLN A O 1
ATOM 696 N N . PHE A 1 88 ? 18.395 2.507 -18.227 1.00 52.12 88 PHE A N 1
ATOM 697 C CA . PHE A 1 88 ? 17.495 1.782 -19.124 1.00 52.12 88 PHE A CA 1
ATOM 698 C C . PHE A 1 88 ? 16.730 0.644 -18.448 1.00 52.12 88 PHE A C 1
ATOM 700 O O . PHE A 1 88 ? 15.651 0.301 -18.951 1.00 52.12 88 PHE A O 1
ATOM 707 N N . SER A 1 89 ? 17.216 0.108 -17.327 1.00 75.44 89 SER A N 1
ATOM 708 C CA . SER A 1 89 ? 16.532 -0.956 -16.592 1.00 75.44 89 SER A CA 1
ATOM 709 C C . SER A 1 89 ? 15.286 -0.423 -15.870 1.00 75.44 89 SER A C 1
ATOM 711 O O . SER A 1 89 ? 15.299 0.643 -15.261 1.00 75.44 89 SER A O 1
ATOM 713 N N . THR A 1 90 ? 14.174 -1.150 -15.967 1.00 92.81 90 THR A N 1
ATOM 714 C CA . THR A 1 90 ? 12.932 -0.864 -15.228 1.00 92.81 90 THR A CA 1
ATOM 715 C C . THR A 1 90 ? 12.626 -2.047 -14.306 1.00 92.81 90 THR A C 1
ATOM 717 O O . THR A 1 90 ? 11.729 -2.841 -14.608 1.00 92.81 90 THR A O 1
ATOM 720 N N . PRO A 1 91 ? 13.428 -2.261 -13.246 1.00 94.44 91 PRO A N 1
ATOM 721 C CA . PRO A 1 91 ? 13.344 -3.451 -12.405 1.00 94.44 91 PRO A CA 1
ATOM 722 C C . PRO A 1 91 ? 12.006 -3.557 -11.669 1.00 94.44 91 PRO A C 1
ATOM 724 O O . PRO A 1 91 ? 11.478 -4.660 -11.538 1.00 94.44 91 PRO A O 1
ATOM 727 N N . ASN A 1 92 ? 11.402 -2.438 -11.252 1.00 97.12 92 ASN A N 1
ATOM 728 C CA . ASN A 1 92 ? 10.089 -2.465 -10.608 1.00 97.12 92 ASN A CA 1
ATOM 729 C C . ASN A 1 92 ? 9.015 -2.915 -11.602 1.00 97.12 92 ASN A C 1
ATOM 731 O O . ASN A 1 92 ? 8.153 -3.723 -11.261 1.00 97.12 92 ASN A O 1
ATOM 735 N N . VAL A 1 93 ? 9.101 -2.448 -12.853 1.00 97.56 93 VAL A N 1
ATOM 736 C CA . VAL A 1 93 ? 8.221 -2.915 -13.935 1.00 97.56 93 VAL A CA 1
ATOM 737 C C . VAL A 1 93 ? 8.453 -4.400 -14.202 1.00 97.56 93 VAL A C 1
ATOM 739 O O . VAL A 1 93 ? 7.488 -5.148 -14.227 1.00 97.56 93 VAL A O 1
ATOM 742 N N . ALA A 1 94 ? 9.702 -4.856 -14.318 1.00 96.75 94 ALA A N 1
ATOM 743 C CA . ALA A 1 94 ? 10.012 -6.265 -14.566 1.00 96.75 94 ALA A CA 1
ATOM 744 C C . ALA A 1 94 ? 9.496 -7.187 -13.444 1.00 96.75 94 ALA A C 1
ATOM 746 O O . ALA A 1 94 ? 8.987 -8.272 -13.727 1.00 96.75 94 ALA A O 1
ATOM 747 N N . PHE A 1 95 ? 9.579 -6.753 -12.182 1.00 97.62 95 PHE A N 1
ATOM 748 C CA . PHE A 1 95 ? 8.992 -7.470 -11.048 1.00 97.62 95 PHE A CA 1
ATOM 749 C C . PHE A 1 95 ? 7.468 -7.557 -11.185 1.00 97.62 95 PHE A C 1
ATOM 751 O O . PHE A 1 95 ? 6.890 -8.638 -11.088 1.00 97.62 95 PHE A O 1
ATOM 758 N N . TYR A 1 96 ? 6.818 -6.434 -11.496 1.00 98.25 96 TYR A N 1
ATOM 759 C CA . TYR A 1 96 ? 5.372 -6.366 -11.692 1.00 98.25 96 TYR A CA 1
ATOM 760 C C . TYR A 1 96 ? 4.875 -7.051 -12.974 1.00 98.25 96 TYR A C 1
ATOM 762 O O . TYR A 1 96 ? 3.714 -7.442 -13.044 1.00 98.25 96 TYR A O 1
ATOM 770 N N . GLU A 1 97 ? 5.726 -7.246 -13.975 1.00 97.50 97 GLU A N 1
ATOM 771 C CA . GLU A 1 97 ? 5.479 -8.103 -15.141 1.00 97.50 97 GLU A CA 1
ATOM 772 C C . GLU A 1 97 ? 5.748 -9.584 -14.839 1.00 97.50 97 GLU A C 1
ATOM 774 O O . GLU A 1 97 ? 5.670 -10.421 -15.737 1.00 97.50 97 GLU A O 1
ATOM 779 N N . ASN A 1 98 ? 6.077 -9.918 -13.586 1.00 97.25 98 ASN A N 1
ATOM 780 C CA . ASN A 1 98 ? 6.398 -11.269 -13.143 1.00 97.25 98 ASN A CA 1
ATOM 781 C C . ASN A 1 98 ? 7.618 -11.878 -13.870 1.00 97.25 98 ASN A C 1
ATOM 783 O O . ASN A 1 98 ? 7.724 -13.096 -13.990 1.00 97.25 98 ASN A O 1
ATOM 787 N N . LYS A 1 99 ? 8.537 -11.040 -14.372 1.00 96.19 99 LYS A N 1
ATOM 788 C CA . LYS A 1 99 ? 9.755 -11.459 -15.094 1.00 96.19 99 LYS A CA 1
ATOM 789 C C . LYS A 1 99 ? 10.947 -11.669 -14.172 1.00 96.19 99 LYS A C 1
ATOM 791 O O . LYS A 1 99 ? 11.827 -12.460 -14.489 1.00 96.19 99 LYS A O 1
ATOM 796 N N . ILE A 1 100 ? 10.978 -10.952 -13.053 1.00 95.62 100 ILE A N 1
ATOM 797 C CA . ILE A 1 100 ? 11.981 -11.129 -12.005 1.00 95.62 100 ILE A CA 1
ATOM 798 C C . ILE A 1 100 ? 11.287 -11.308 -10.652 1.00 95.62 100 ILE A C 1
ATOM 800 O O . ILE A 1 100 ? 10.196 -10.763 -10.451 1.00 95.62 100 ILE A O 1
ATOM 804 N N . PRO A 1 101 ? 11.897 -12.047 -9.720 1.00 96.06 101 PRO A N 1
ATOM 805 C CA . PRO A 1 101 ? 11.364 -12.199 -8.380 1.00 96.06 101 PRO A CA 1
ATOM 806 C C . PRO A 1 101 ? 11.778 -11.050 -7.451 1.00 96.06 101 PRO A C 1
ATOM 808 O O . PRO A 1 101 ? 12.787 -10.373 -7.660 1.00 96.06 101 PRO A O 1
ATOM 811 N N . ALA A 1 102 ? 11.021 -10.876 -6.370 1.00 94.75 102 ALA A N 1
ATOM 812 C CA . ALA A 1 102 ? 11.422 -10.067 -5.233 1.00 94.75 102 ALA A CA 1
ATOM 813 C C . ALA A 1 102 ? 12.576 -10.748 -4.489 1.00 94.75 102 ALA A C 1
ATOM 815 O O . ALA A 1 102 ? 12.481 -11.897 -4.049 1.00 94.75 102 ALA A O 1
ATOM 816 N N . LYS A 1 103 ? 13.656 -9.999 -4.298 1.00 91.88 103 LYS A N 1
ATOM 817 C CA . LYS A 1 103 ? 14.817 -10.402 -3.502 1.00 91.88 103 LYS A CA 1
ATOM 818 C C . LYS A 1 103 ? 14.720 -9.878 -2.067 1.00 91.88 103 LYS A C 1
ATOM 820 O O . LYS A 1 103 ? 14.131 -8.812 -1.862 1.00 91.88 103 LYS A O 1
ATOM 825 N N . PRO A 1 104 ? 15.282 -10.588 -1.073 1.00 90.25 104 PRO A N 1
ATOM 826 C CA . PRO A 1 104 ? 16.211 -11.722 -1.211 1.00 90.25 104 PRO A CA 1
ATOM 827 C C . PRO A 1 104 ? 15.553 -13.111 -1.280 1.00 90.25 104 PRO A C 1
ATOM 829 O O . PRO A 1 104 ? 16.255 -14.101 -1.443 1.00 90.25 104 PRO A O 1
ATOM 832 N N . ASN A 1 105 ? 14.229 -13.211 -1.134 1.00 88.56 105 ASN A N 1
ATOM 833 C CA . ASN A 1 105 ? 13.555 -14.509 -0.997 1.00 88.56 105 ASN A CA 1
ATOM 834 C C . ASN A 1 105 ? 13.254 -15.218 -2.329 1.00 88.56 105 ASN A C 1
ATOM 836 O O . ASN A 1 105 ? 12.757 -16.340 -2.297 1.00 88.56 105 ASN A O 1
ATOM 840 N N . GLU A 1 106 ? 13.530 -14.576 -3.468 1.00 93.50 106 GLU A N 1
ATOM 841 C CA . GLU A 1 106 ? 13.265 -15.094 -4.817 1.00 93.50 106 GLU A CA 1
ATOM 842 C C . GLU A 1 106 ? 11.763 -15.383 -5.064 1.00 93.50 106 GLU A C 1
ATOM 844 O O . GLU A 1 106 ? 11.386 -16.410 -5.621 1.00 93.50 106 GLU A O 1
ATOM 849 N N . GLU A 1 107 ? 10.883 -14.452 -4.663 1.00 94.31 107 GLU A N 1
ATOM 850 C CA . GLU A 1 107 ? 9.419 -14.615 -4.727 1.00 94.31 107 GLU A CA 1
ATOM 851 C C . GLU A 1 107 ? 8.781 -13.762 -5.836 1.00 94.31 107 GLU A C 1
ATOM 853 O O . GLU A 1 107 ? 8.874 -12.535 -5.832 1.00 94.31 107 GLU A O 1
ATOM 858 N N . TYR A 1 108 ? 8.099 -14.396 -6.789 1.00 97.06 108 TYR A N 1
ATOM 859 C CA . TYR A 1 108 ? 7.448 -13.701 -7.905 1.00 97.06 108 TYR A CA 1
ATOM 860 C C . TYR A 1 108 ? 6.130 -13.036 -7.490 1.00 97.06 108 TYR A C 1
ATOM 862 O O . TYR A 1 108 ? 5.406 -13.544 -6.629 1.00 97.06 108 TYR A O 1
ATOM 870 N N . ILE A 1 109 ? 5.776 -11.913 -8.127 1.00 97.88 109 ILE A N 1
ATOM 871 C CA . ILE A 1 109 ? 4.585 -11.141 -7.747 1.00 97.88 109 ILE A CA 1
ATOM 872 C C . ILE A 1 109 ? 3.292 -11.960 -7.834 1.00 97.88 109 ILE A C 1
ATOM 874 O O . ILE A 1 109 ? 2.467 -11.872 -6.929 1.00 97.88 109 ILE A O 1
ATOM 878 N N . GLU A 1 110 ? 3.104 -12.798 -8.856 1.00 97.50 110 GLU A N 1
ATOM 879 C CA . GLU A 1 110 ? 1.892 -13.622 -8.946 1.00 97.50 110 GLU A CA 1
ATOM 880 C C . GLU A 1 110 ? 1.840 -14.677 -7.840 1.00 97.50 110 GLU A C 1
ATOM 882 O O . GLU A 1 110 ? 0.775 -14.933 -7.283 1.00 97.50 110 GLU A O 1
ATOM 887 N N . GLU A 1 111 ? 2.981 -15.244 -7.444 1.00 96.38 111 GLU A N 1
ATOM 888 C CA . GLU A 1 111 ? 3.014 -16.181 -6.322 1.00 96.38 111 GLU A CA 1
ATOM 889 C C . GLU A 1 111 ? 2.646 -15.500 -5.008 1.00 96.38 111 GLU A C 1
ATOM 891 O O . GLU A 1 111 ? 1.860 -16.053 -4.237 1.00 96.38 111 GLU A O 1
ATOM 896 N N . ILE A 1 112 ? 3.168 -14.292 -4.777 1.00 97.06 112 ILE A N 1
ATOM 897 C CA . ILE A 1 112 ? 2.814 -13.461 -3.623 1.00 97.06 112 ILE A CA 1
ATOM 898 C C . ILE A 1 112 ? 1.302 -13.205 -3.627 1.00 97.06 112 ILE A C 1
ATOM 900 O O . ILE A 1 112 ? 0.611 -13.515 -2.656 1.00 97.06 112 ILE A O 1
ATOM 904 N N . LEU A 1 113 ? 0.765 -12.705 -4.743 1.00 98.00 113 LEU A N 1
ATOM 905 C CA . LEU A 1 113 ? -0.637 -12.303 -4.856 1.00 98.00 113 LEU A CA 1
ATOM 906 C C . LEU A 1 113 ? -1.633 -13.474 -4.854 1.00 98.00 113 LEU A C 1
ATOM 908 O O . LEU A 1 113 ? -2.820 -13.245 -4.619 1.00 98.00 113 LEU A O 1
ATOM 912 N N . ILE A 1 114 ? -1.190 -14.704 -5.127 1.00 97.62 114 ILE A N 1
ATOM 913 C CA . ILE A 1 114 ? -2.026 -15.913 -5.071 1.00 97.62 114 ILE A CA 1
ATOM 914 C C . ILE A 1 114 ? -1.930 -16.592 -3.701 1.00 97.62 114 ILE A C 1
ATOM 916 O O . ILE A 1 114 ? -2.949 -16.990 -3.141 1.00 97.62 114 ILE A O 1
ATOM 920 N N . LYS A 1 115 ? -0.718 -16.758 -3.156 1.00 96.75 115 LYS A N 1
ATOM 921 C CA . LYS A 1 115 ? -0.473 -17.650 -2.008 1.00 96.75 115 LYS A CA 1
ATOM 922 C C . LYS A 1 115 ? -0.526 -16.940 -0.651 1.00 96.75 115 LYS A C 1
ATOM 924 O O . LYS A 1 115 ? -0.667 -17.609 0.371 1.00 96.75 115 LYS A O 1
ATOM 929 N N . TRP A 1 116 ? -0.328 -15.621 -0.601 1.00 96.56 116 TRP A N 1
ATOM 930 C CA . TRP A 1 116 ? -0.144 -14.897 0.665 1.00 96.56 116 TRP A CA 1
ATOM 931 C C . TRP A 1 116 ? -1.378 -14.209 1.250 1.00 96.56 116 TRP A C 1
ATOM 933 O O . TRP A 1 116 ? -1.357 -13.984 2.465 1.00 96.56 116 TRP A O 1
ATOM 943 N N . PRO A 1 117 ? -2.443 -13.869 0.494 1.00 96.38 117 PRO A N 1
ATOM 944 C CA . PRO A 1 117 ? -3.668 -13.359 1.102 1.00 96.38 117 PRO A CA 1
ATOM 945 C C . PRO A 1 117 ? -4.148 -14.260 2.252 1.00 96.38 117 PRO A C 1
ATOM 947 O O . PRO A 1 117 ? -4.212 -15.481 2.123 1.00 96.38 117 PRO A O 1
ATOM 950 N N . GLY A 1 118 ? -4.423 -13.666 3.417 1.00 94.81 118 GLY A N 1
ATOM 951 C CA . GLY A 1 118 ? -4.774 -14.391 4.646 1.00 94.81 118 GLY A CA 1
ATOM 952 C C . GLY A 1 118 ? -3.609 -15.058 5.402 1.00 94.81 118 GLY A C 1
ATOM 953 O O . GLY A 1 118 ? -3.778 -15.423 6.567 1.00 94.81 118 GLY A O 1
ATOM 954 N N . ASN A 1 119 ? -2.408 -15.170 4.823 1.00 94.81 119 ASN A N 1
ATOM 955 C CA . ASN A 1 119 ? -1.222 -15.707 5.498 1.00 94.81 119 ASN A CA 1
ATOM 956 C C . ASN A 1 119 ? -0.469 -14.606 6.263 1.00 94.81 119 ASN A C 1
ATOM 958 O O . ASN A 1 119 ? 0.592 -14.118 5.864 1.00 94.81 119 ASN A O 1
ATOM 962 N N . TYR A 1 120 ? -1.023 -14.206 7.406 1.00 94.00 120 TYR A N 1
ATOM 963 C CA . TYR A 1 120 ? -0.472 -13.099 8.191 1.00 94.00 120 TYR A CA 1
ATOM 964 C C . TYR A 1 120 ? 0.904 -13.383 8.802 1.00 94.00 120 TYR A C 1
ATOM 966 O O . TYR A 1 120 ? 1.632 -12.439 9.094 1.00 94.00 120 TYR A O 1
ATOM 974 N N . THR A 1 121 ? 1.278 -14.651 8.989 1.00 91.75 121 THR A N 1
ATOM 975 C CA . THR A 1 121 ? 2.625 -15.017 9.449 1.00 91.75 121 THR A CA 1
ATOM 976 C C . THR A 1 121 ? 3.663 -14.652 8.392 1.00 91.75 121 THR A C 1
ATOM 978 O O . THR A 1 121 ? 4.689 -14.062 8.724 1.00 91.75 121 THR A O 1
ATOM 981 N N . LYS A 1 122 ? 3.372 -14.923 7.113 1.00 90.94 122 LYS A N 1
ATOM 982 C CA . LYS A 1 122 ? 4.246 -14.548 5.995 1.00 90.94 122 LYS A CA 1
ATOM 983 C C . LYS A 1 122 ? 4.358 -13.026 5.859 1.00 90.94 122 LYS A C 1
ATOM 985 O O . LYS A 1 122 ? 5.463 -12.495 5.783 1.00 90.94 122 LYS A O 1
ATOM 990 N N . LEU A 1 123 ? 3.225 -12.328 5.941 1.00 93.12 123 LEU A N 1
ATOM 991 C CA . LEU A 1 123 ? 3.153 -10.864 5.833 1.00 93.12 123 LEU A CA 1
ATOM 992 C C . LEU A 1 123 ? 3.775 -10.121 7.031 1.00 93.12 123 LEU A C 1
ATOM 994 O O . LEU A 1 123 ? 4.020 -8.923 6.958 1.00 93.12 123 LEU A O 1
ATOM 998 N N . GLN A 1 124 ? 4.085 -10.806 8.135 1.00 90.38 124 GLN A N 1
ATOM 999 C CA . GLN A 1 124 ? 4.770 -10.184 9.270 1.00 90.38 124 GLN A CA 1
ATOM 1000 C C . GLN A 1 124 ? 6.244 -9.851 8.965 1.00 90.38 124 GLN A C 1
ATOM 1002 O O . GLN A 1 124 ? 6.782 -8.921 9.567 1.00 90.38 124 GLN A O 1
ATOM 1007 N N . ASN A 1 125 ? 6.894 -10.564 8.030 1.00 85.56 125 ASN A N 1
ATOM 1008 C CA . ASN A 1 125 ? 8.295 -10.335 7.647 1.00 85.56 125 ASN A CA 1
ATOM 1009 C C . ASN A 1 125 ? 8.436 -9.311 6.504 1.00 85.56 125 ASN A C 1
ATOM 1011 O O . ASN A 1 125 ? 8.935 -9.582 5.410 1.00 85.56 125 ASN A O 1
ATOM 1015 N N . ILE A 1 126 ? 7.978 -8.102 6.790 1.00 79.81 126 ILE A N 1
ATOM 1016 C CA . ILE A 1 126 ? 7.808 -6.992 5.849 1.00 79.81 126 ILE A CA 1
ATOM 1017 C C . ILE A 1 126 ? 9.092 -6.586 5.123 1.00 79.81 126 ILE A C 1
ATOM 1019 O O . ILE A 1 126 ? 9.041 -6.222 3.945 1.00 79.81 126 ILE A O 1
ATOM 1023 N N . ALA A 1 127 ? 10.239 -6.641 5.809 1.00 76.62 127 ALA A N 1
ATOM 1024 C CA . ALA A 1 127 ? 11.524 -6.171 5.286 1.00 76.62 127 ALA A CA 1
ATOM 1025 C C . ALA A 1 127 ? 11.930 -6.867 3.973 1.00 76.62 127 ALA A C 1
ATOM 1027 O O . ALA A 1 127 ? 12.705 -6.312 3.198 1.00 76.62 127 ALA A O 1
ATOM 1028 N N . THR A 1 128 ? 11.371 -8.050 3.708 1.00 76.62 128 THR A N 1
ATOM 1029 C CA . THR A 1 128 ? 11.693 -8.863 2.531 1.00 76.62 128 THR A CA 1
ATOM 1030 C C . THR A 1 128 ? 10.946 -8.456 1.262 1.00 76.62 128 THR A C 1
ATOM 1032 O O . THR A 1 128 ? 11.495 -8.607 0.178 1.00 76.62 128 THR A O 1
ATOM 1035 N N . TYR A 1 129 ? 9.737 -7.893 1.364 1.00 91.56 129 TYR A N 1
ATOM 1036 C CA . TYR A 1 129 ? 8.858 -7.735 0.196 1.00 91.56 129 TYR A CA 1
ATOM 1037 C C . TYR A 1 129 ? 8.254 -6.337 0.038 1.00 91.56 129 TYR A C 1
ATOM 1039 O O . TYR A 1 129 ? 7.913 -5.948 -1.078 1.00 91.56 129 TYR A O 1
ATOM 1047 N N . ILE A 1 130 ? 8.100 -5.558 1.119 1.00 96.00 130 ILE A N 1
ATOM 1048 C CA . ILE A 1 130 ? 7.285 -4.329 1.069 1.00 96.00 130 ILE A CA 1
ATOM 1049 C C . ILE A 1 130 ? 7.839 -3.300 0.081 1.00 96.00 130 ILE A C 1
ATOM 1051 O O . ILE A 1 130 ? 7.087 -2.534 -0.511 1.00 96.00 130 ILE A O 1
ATOM 1055 N N . GLN A 1 131 ? 9.158 -3.295 -0.114 1.00 95.94 131 GLN A N 1
ATOM 1056 C CA . GLN A 1 131 ? 9.837 -2.348 -0.993 1.00 95.94 131 GLN A CA 1
ATOM 1057 C C . GLN A 1 131 ? 9.678 -2.703 -2.469 1.00 95.94 131 GLN A C 1
ATOM 1059 O O . GLN A 1 131 ? 9.644 -1.786 -3.280 1.00 95.94 131 GLN A O 1
ATOM 1064 N N . TRP A 1 132 ? 9.507 -3.994 -2.774 1.00 97.06 132 TRP A N 1
ATOM 1065 C CA . TRP A 1 132 ? 9.165 -4.504 -4.101 1.00 97.06 132 TRP A CA 1
ATOM 1066 C C . TRP A 1 132 ? 7.679 -4.335 -4.414 1.00 97.06 132 TRP A C 1
ATOM 1068 O O . TRP A 1 132 ? 7.329 -3.926 -5.515 1.00 97.06 132 TRP A O 1
ATOM 1078 N N . LEU A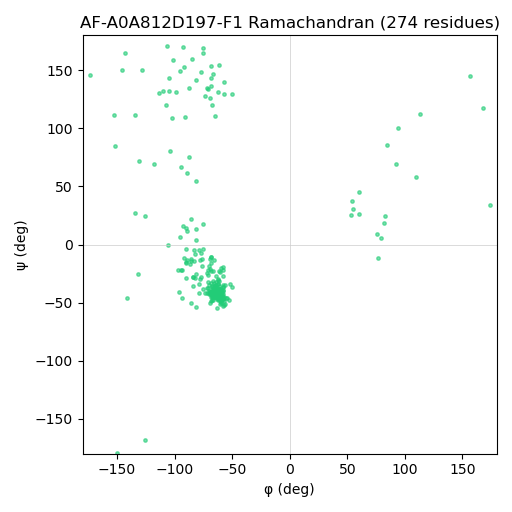 1 133 ? 6.791 -4.607 -3.447 1.00 97.56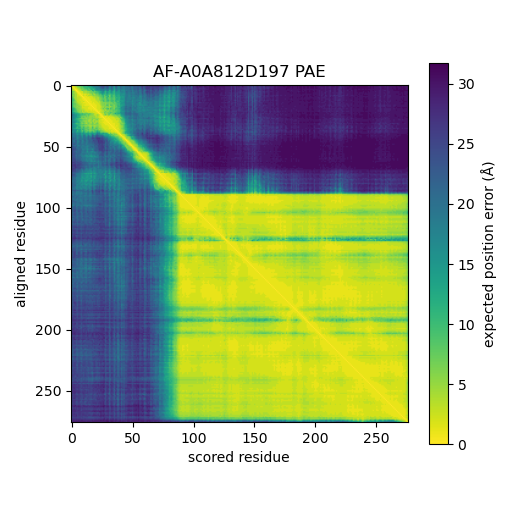 133 LEU A N 1
ATOM 1079 C CA . LEU A 1 133 ? 5.350 -4.406 -3.639 1.00 97.56 133 LEU A CA 1
ATOM 1080 C C . LEU A 1 133 ? 4.980 -2.923 -3.704 1.00 97.56 133 LEU A C 1
ATOM 1082 O O . LEU A 1 133 ? 4.085 -2.553 -4.446 1.00 97.56 133 LEU A O 1
ATOM 1086 N N . PHE A 1 134 ? 5.647 -2.055 -2.955 1.00 98.12 134 PHE A N 1
ATOM 1087 C CA . PHE A 1 134 ? 5.346 -0.625 -2.947 1.00 98.12 134 PHE A CA 1
ATOM 1088 C C . PHE A 1 134 ? 6.642 0.161 -3.128 1.00 98.12 134 PHE A C 1
ATOM 1090 O O . PHE A 1 134 ? 7.157 0.741 -2.163 1.00 98.12 134 PHE A O 1
ATOM 1097 N N . PRO A 1 135 ? 7.226 0.141 -4.338 1.00 97.25 135 PRO A N 1
ATOM 1098 C CA . PRO A 1 135 ? 8.384 0.963 -4.637 1.00 97.25 135 PRO A CA 1
ATOM 1099 C C . PRO A 1 135 ? 7.958 2.436 -4.598 1.00 97.25 135 PRO A C 1
ATOM 1101 O O . PRO A 1 135 ? 6.815 2.781 -4.894 1.00 97.25 135 PRO A O 1
ATOM 1104 N N . ASN A 1 136 ? 8.864 3.308 -4.172 1.00 95.19 136 ASN A N 1
ATOM 1105 C CA . ASN A 1 136 ? 8.660 4.754 -4.164 1.00 95.19 136 ASN A CA 1
ATOM 1106 C C . ASN A 1 136 ? 10.011 5.460 -4.351 1.00 95.19 136 ASN A C 1
ATOM 1108 O O . ASN A 1 136 ? 11.043 4.801 -4.496 1.00 95.19 136 ASN A O 1
ATOM 1112 N N . ARG A 1 137 ? 10.021 6.795 -4.359 1.00 94.06 137 ARG A N 1
ATOM 1113 C CA . ARG A 1 137 ? 11.250 7.593 -4.540 1.00 94.06 137 ARG A CA 1
ATOM 1114 C C . ARG A 1 137 ? 12.239 7.517 -3.381 1.00 94.06 137 ARG A C 1
ATOM 1116 O O . ARG A 1 137 ? 13.356 8.006 -3.508 1.00 94.06 137 ARG A O 1
ATOM 1123 N N . MET A 1 138 ? 11.841 6.937 -2.252 1.00 88.88 138 MET A N 1
ATOM 1124 C CA . MET A 1 138 ? 12.676 6.852 -1.064 1.00 88.88 138 MET A CA 1
ATOM 1125 C C . MET A 1 138 ? 13.350 5.478 -0.971 1.00 88.88 138 MET A C 1
ATOM 1127 O O . MET A 1 138 ? 12.677 4.437 -1.059 1.00 88.88 138 MET A O 1
ATOM 1131 N N . PRO A 1 139 ? 14.673 5.440 -0.730 1.00 85.62 139 PRO A N 1
ATOM 1132 C CA . PRO A 1 139 ? 15.352 4.183 -0.468 1.00 85.62 139 PRO A CA 1
ATOM 1133 C C . PRO A 1 139 ? 14.778 3.536 0.796 1.00 85.62 139 PRO A C 1
ATOM 1135 O O . PRO A 1 139 ? 14.229 4.202 1.677 1.00 85.62 139 PRO A O 1
ATOM 1138 N N . GLY A 1 140 ? 14.891 2.217 0.879 1.00 85.75 140 GLY A N 1
ATOM 1139 C CA . GLY A 1 140 ? 14.543 1.470 2.078 1.00 85.75 140 GLY A CA 1
ATOM 1140 C C . GLY A 1 140 ? 15.697 0.593 2.543 1.00 85.75 140 GLY A C 1
ATOM 1141 O O . GLY A 1 140 ? 16.833 0.720 2.100 1.00 85.75 140 GLY A O 1
ATOM 1142 N N . THR A 1 141 ? 15.402 -0.305 3.475 1.00 87.38 141 THR A N 1
ATOM 1143 C CA . THR A 1 141 ? 16.383 -1.230 4.056 1.00 87.38 141 THR A CA 1
ATOM 1144 C C . THR A 1 141 ? 16.732 -2.428 3.166 1.00 87.38 141 THR A C 1
ATOM 1146 O O . THR A 1 141 ? 17.696 -3.129 3.466 1.00 87.38 141 THR A O 1
ATOM 1149 N N . ASN A 1 142 ? 15.964 -2.696 2.103 1.00 90.31 142 ASN A N 1
ATOM 1150 C CA . ASN A 1 142 ? 16.210 -3.816 1.203 1.00 90.31 142 ASN A CA 1
ATOM 1151 C C . ASN A 1 142 ? 17.114 -3.325 0.070 1.00 90.31 142 ASN A C 1
ATOM 1153 O O . ASN A 1 142 ? 16.686 -2.537 -0.768 1.00 90.31 142 ASN A O 1
ATOM 1157 N N . LYS A 1 143 ? 18.364 -3.791 0.068 1.00 88.12 143 LYS A N 1
ATOM 1158 C CA . LYS A 1 143 ? 19.400 -3.356 -0.880 1.00 88.12 143 LYS A CA 1
ATOM 1159 C C . LYS A 1 143 ? 19.143 -3.823 -2.311 1.00 88.12 143 LYS A C 1
ATOM 1161 O O . LYS A 1 143 ? 19.696 -3.234 -3.230 1.00 88.12 143 LYS A O 1
ATOM 1166 N N . ASP A 1 144 ? 18.335 -4.865 -2.486 1.00 89.38 144 ASP A N 1
ATOM 1167 C CA . ASP A 1 144 ? 17.988 -5.393 -3.803 1.00 89.38 144 ASP A CA 1
ATOM 1168 C C . ASP A 1 144 ? 16.776 -4.677 -4.417 1.00 89.38 144 ASP A C 1
ATOM 1170 O O . ASP A 1 144 ? 16.534 -4.793 -5.617 1.00 89.38 144 ASP A O 1
ATOM 1174 N N . ALA A 1 145 ? 15.992 -3.957 -3.606 1.00 90.81 145 ALA A N 1
ATOM 1175 C CA . ALA A 1 145 ? 14.843 -3.201 -4.081 1.00 90.81 145 ALA A CA 1
ATOM 1176 C C . ALA A 1 145 ? 15.281 -1.849 -4.661 1.00 90.81 145 ALA A C 1
ATOM 1178 O O . ALA A 1 145 ? 16.150 -1.167 -4.118 1.00 90.81 145 ALA A O 1
ATOM 1179 N N . HIS A 1 146 ? 14.626 -1.433 -5.742 1.00 92.06 146 HIS A N 1
ATOM 1180 C CA . HIS A 1 146 ? 14.973 -0.215 -6.468 1.00 92.06 146 HIS A CA 1
ATOM 1181 C C . HIS A 1 146 ? 13.962 0.898 -6.176 1.00 92.06 146 HIS A C 1
ATOM 1183 O O . HIS A 1 146 ? 12.762 0.653 -6.036 1.00 92.06 146 HIS A O 1
ATOM 1189 N N . VAL A 1 147 ? 14.437 2.142 -6.093 1.00 94.25 147 VAL A N 1
ATOM 1190 C CA . VAL A 1 147 ? 13.549 3.313 -6.018 1.00 94.25 147 VAL A CA 1
ATOM 1191 C C . VAL A 1 147 ? 12.807 3.508 -7.342 1.00 94.25 147 VAL A C 1
ATOM 1193 O O . VAL A 1 147 ? 13.302 3.106 -8.393 1.00 94.25 147 VAL A O 1
ATOM 1196 N N . LEU A 1 148 ? 11.627 4.129 -7.301 1.00 94.94 148 LEU A N 1
ATOM 1197 C CA . LEU A 1 148 ? 10.871 4.431 -8.520 1.00 94.94 148 LEU A CA 1
ATOM 1198 C C . LEU A 1 148 ? 11.566 5.496 -9.374 1.00 94.94 148 LEU A C 1
ATOM 1200 O O . LEU A 1 148 ? 11.989 6.545 -8.880 1.00 94.94 148 LEU A O 1
ATOM 1204 N N . THR A 1 149 ? 11.598 5.257 -10.683 1.00 94.38 149 THR A N 1
ATOM 1205 C CA . THR A 1 149 ? 12.012 6.247 -11.691 1.00 94.38 149 THR A CA 1
ATOM 1206 C C . THR A 1 149 ? 10.801 6.866 -12.398 1.00 94.38 149 THR A C 1
ATOM 1208 O O . THR A 1 149 ? 9.725 6.268 -12.445 1.00 94.38 149 THR A O 1
ATOM 1211 N N . ASP A 1 150 ? 10.961 8.047 -13.008 1.00 93.25 150 ASP A N 1
ATOM 1212 C CA . ASP A 1 150 ? 9.860 8.722 -13.727 1.00 93.25 150 ASP A CA 1
ATOM 1213 C C . ASP A 1 150 ? 9.363 7.898 -14.921 1.00 93.25 150 ASP A C 1
ATOM 1215 O O . ASP A 1 150 ? 8.169 7.856 -15.235 1.00 93.25 150 ASP A O 1
ATOM 1219 N N . LYS A 1 151 ? 10.296 7.182 -15.559 1.00 93.81 151 LYS A N 1
ATOM 1220 C CA . LYS A 1 151 ? 10.016 6.230 -16.632 1.00 93.81 151 LYS A CA 1
ATOM 1221 C C . LYS A 1 151 ? 9.105 5.106 -16.143 1.00 93.81 151 LYS A C 1
ATOM 1223 O O . LYS A 1 151 ? 8.106 4.810 -16.791 1.00 93.81 151 LYS A O 1
ATOM 1228 N N . GLU A 1 152 ? 9.424 4.496 -15.002 1.00 96.44 152 GLU A N 1
ATOM 1229 C CA . GLU A 1 152 ? 8.594 3.438 -14.420 1.00 96.44 152 GLU A CA 1
ATOM 1230 C C . GLU A 1 152 ? 7.220 3.964 -14.016 1.00 96.44 152 GLU A C 1
ATOM 1232 O O . GLU A 1 152 ? 6.222 3.342 -14.366 1.00 96.44 152 GLU A O 1
ATOM 1237 N N . VAL A 1 153 ? 7.147 5.131 -13.366 1.00 97.69 153 VAL A N 1
ATOM 1238 C CA . VAL A 1 153 ? 5.869 5.769 -13.009 1.00 97.69 153 VAL A CA 1
ATOM 1239 C C . VAL A 1 153 ? 4.978 5.944 -14.238 1.00 97.69 153 VAL A C 1
ATOM 1241 O O . VAL A 1 153 ? 3.810 5.558 -14.205 1.00 97.69 153 VAL A O 1
ATOM 1244 N N . THR A 1 154 ? 5.535 6.431 -15.349 1.00 96.56 154 THR A N 1
ATOM 1245 C CA . THR A 1 154 ? 4.800 6.571 -16.615 1.00 96.56 154 THR A CA 1
ATOM 1246 C C . THR A 1 154 ? 4.266 5.220 -17.110 1.00 96.56 154 THR A C 1
ATOM 1248 O O . THR A 1 154 ? 3.089 5.113 -17.457 1.00 96.56 154 THR A O 1
ATOM 1251 N N . ILE A 1 155 ? 5.093 4.168 -17.086 1.00 97.38 155 ILE A N 1
ATOM 1252 C CA . ILE A 1 155 ? 4.697 2.812 -17.503 1.00 97.38 155 ILE A CA 1
ATOM 1253 C C . ILE A 1 155 ? 3.575 2.262 -16.609 1.00 97.38 155 ILE A C 1
ATOM 1255 O O . ILE A 1 155 ? 2.576 1.750 -17.119 1.00 97.38 155 ILE A O 1
ATOM 1259 N N . PHE A 1 156 ? 3.695 2.398 -15.285 1.00 98.12 156 PHE A N 1
ATOM 1260 C CA . PHE A 1 156 ? 2.656 1.978 -14.344 1.00 98.12 156 PHE A CA 1
ATOM 1261 C C . PHE A 1 156 ? 1.346 2.717 -14.596 1.00 98.12 156 PHE A C 1
ATOM 1263 O O . PHE A 1 156 ? 0.302 2.085 -14.727 1.00 98.12 156 PHE A O 1
ATOM 1270 N N . GLN A 1 157 ? 1.385 4.044 -14.715 1.00 96.62 157 GLN A N 1
ATOM 1271 C CA . GLN A 1 157 ? 0.182 4.845 -14.926 1.00 96.62 157 GLN A CA 1
ATOM 1272 C C . GLN A 1 157 ? -0.507 4.544 -16.260 1.00 96.62 157 GLN A C 1
ATOM 1274 O O . GLN A 1 157 ? -1.725 4.687 -16.339 1.00 96.62 157 GLN A O 1
ATOM 1279 N N . GLN A 1 158 ? 0.223 4.095 -17.282 1.00 96.38 158 GLN A N 1
ATOM 1280 C CA . GLN A 1 158 ? -0.333 3.749 -18.594 1.00 96.38 158 GLN A CA 1
ATOM 1281 C C . GLN A 1 158 ? -0.764 2.281 -18.720 1.00 96.38 158 GLN A C 1
ATOM 1283 O O . GLN A 1 158 ? -1.532 1.967 -19.627 1.00 96.38 158 GLN A O 1
ATOM 1288 N N . SER A 1 159 ? -0.331 1.389 -17.821 1.00 97.50 159 SER A N 1
ATOM 1289 C CA . SER A 1 159 ? -0.627 -0.048 -17.896 1.00 97.50 159 SER A CA 1
ATOM 1290 C C . SER A 1 159 ? -1.736 -0.481 -16.926 1.00 97.50 159 SER A C 1
ATOM 1292 O O . SER A 1 159 ? -1.507 -0.565 -15.714 1.00 97.50 159 SER A O 1
ATOM 1294 N N . PRO A 1 160 ? -2.943 -0.832 -17.419 1.00 97.75 160 PRO A N 1
ATOM 1295 C CA . PRO A 1 160 ? -4.016 -1.352 -16.572 1.00 97.75 160 PRO A CA 1
ATOM 1296 C C . PRO A 1 160 ? -3.619 -2.614 -15.799 1.00 97.75 160 PRO A C 1
ATOM 1298 O O . PRO A 1 160 ? -4.035 -2.780 -14.655 1.00 97.75 160 PRO A O 1
ATOM 1301 N N . GLU A 1 161 ? -2.793 -3.473 -16.397 1.00 97.94 161 GLU A N 1
ATOM 1302 C CA . GLU A 1 161 ? -2.343 -4.728 -15.796 1.00 97.94 161 GLU A CA 1
ATOM 1303 C C . GLU A 1 161 ? -1.441 -4.485 -14.578 1.00 97.94 161 GLU A C 1
ATOM 1305 O O . GLU A 1 161 ? -1.687 -5.036 -13.500 1.00 97.94 161 GLU A O 1
ATOM 1310 N N . LEU A 1 162 ? -0.448 -3.597 -14.708 1.00 98.38 162 LEU A N 1
ATOM 1311 C CA . LEU A 1 162 ? 0.446 -3.264 -13.597 1.00 98.38 162 LEU A CA 1
ATOM 1312 C C . LEU A 1 162 ? -0.324 -2.556 -12.478 1.00 98.38 162 LEU A C 1
ATOM 1314 O O . LEU A 1 162 ? -0.181 -2.921 -11.311 1.00 98.38 162 LEU A O 1
ATOM 1318 N N . ARG A 1 163 ? -1.221 -1.615 -12.815 1.00 98.19 163 ARG A N 1
ATOM 1319 C CA . ARG A 1 163 ? -2.099 -0.979 -11.815 1.00 98.19 163 ARG A CA 1
ATOM 1320 C C . ARG A 1 163 ? -2.980 -2.000 -11.105 1.00 98.19 163 ARG A C 1
ATOM 1322 O O . ARG A 1 163 ? -3.175 -1.878 -9.899 1.00 98.19 163 ARG A O 1
ATOM 1329 N N . ASN A 1 164 ? -3.496 -3.004 -11.812 1.00 98.12 164 ASN A N 1
ATOM 1330 C CA . ASN A 1 164 ? -4.294 -4.059 -11.194 1.00 98.12 164 ASN A CA 1
ATOM 1331 C C . ASN A 1 164 ? -3.474 -4.867 -10.178 1.00 98.12 164 ASN A C 1
ATOM 1333 O O . ASN A 1 164 ? -3.952 -5.129 -9.077 1.00 98.12 164 ASN A O 1
ATOM 1337 N N . ARG A 1 165 ? -2.214 -5.197 -10.486 1.00 98.56 165 ARG A N 1
ATOM 1338 C CA . ARG A 1 165 ? -1.318 -5.842 -9.512 1.00 98.56 165 ARG A CA 1
ATOM 1339 C C . ARG A 1 165 ? -1.029 -4.947 -8.308 1.00 98.56 165 ARG A C 1
ATOM 1341 O O . ARG A 1 165 ? -1.064 -5.446 -7.190 1.00 98.56 165 ARG A O 1
ATOM 1348 N N . VAL A 1 166 ? -0.838 -3.637 -8.499 1.00 98.56 166 VAL A N 1
ATOM 1349 C CA . VAL A 1 166 ? -0.678 -2.689 -7.374 1.00 98.56 166 VAL A CA 1
ATOM 1350 C C . VAL A 1 166 ? -1.929 -2.695 -6.490 1.00 98.56 166 VAL A C 1
ATOM 1352 O O . VAL A 1 166 ? -1.820 -2.760 -5.266 1.00 98.56 166 VAL A O 1
ATOM 1355 N N . LYS A 1 167 ? -3.124 -2.702 -7.097 1.00 98.31 167 LYS A N 1
ATOM 1356 C CA . LYS A 1 167 ? -4.398 -2.786 -6.370 1.00 98.31 167 LYS A CA 1
ATOM 1357 C C . LYS A 1 167 ? -4.515 -4.090 -5.575 1.00 98.31 167 LYS A C 1
ATOM 1359 O O . LYS A 1 167 ? -4.822 -4.033 -4.390 1.00 98.31 167 LYS A O 1
ATOM 1364 N N . ARG A 1 168 ? -4.203 -5.242 -6.178 1.00 98.50 168 ARG A N 1
ATOM 1365 C CA . ARG A 1 168 ? -4.199 -6.549 -5.490 1.00 98.50 168 ARG A CA 1
ATOM 1366 C C . ARG A 1 168 ? -3.204 -6.577 -4.322 1.00 98.50 168 ARG A C 1
ATOM 1368 O O . ARG A 1 168 ? -3.543 -7.055 -3.241 1.00 98.50 168 ARG A O 1
ATOM 1375 N N . SER A 1 169 ? -2.003 -6.016 -4.501 1.00 98.50 169 SER A N 1
ATOM 1376 C CA . SER A 1 169 ? -1.020 -5.849 -3.417 1.00 98.50 169 SER A CA 1
ATOM 1377 C C . SER A 1 169 ? -1.594 -5.007 -2.278 1.00 98.50 169 SER A C 1
ATOM 1379 O O . SER A 1 169 ? -1.426 -5.339 -1.104 1.00 98.50 169 SER A O 1
ATOM 1381 N N . PHE A 1 170 ? -2.287 -3.916 -2.611 1.00 98.62 170 PHE A N 1
ATOM 1382 C CA . PHE A 1 170 ? -2.911 -3.030 -1.634 1.00 98.62 170 PHE A CA 1
ATOM 1383 C C . PHE A 1 170 ? -4.053 -3.712 -0.874 1.00 98.62 170 PHE A C 1
ATOM 1385 O O . PHE A 1 170 ? -4.083 -3.641 0.351 1.00 98.62 170 PHE A O 1
ATOM 1392 N N . GLU A 1 171 ? -4.939 -4.435 -1.558 1.00 98.44 171 GLU A N 1
ATOM 1393 C CA . GLU A 1 171 ? -6.012 -5.223 -0.937 1.00 98.44 171 GLU A CA 1
ATOM 1394 C C . GLU A 1 171 ? -5.461 -6.270 0.041 1.00 98.44 171 GLU A C 1
ATOM 1396 O O . GLU A 1 171 ? -5.964 -6.395 1.159 1.00 98.44 171 GLU A O 1
ATOM 1401 N N . MET A 1 172 ? -4.380 -6.961 -0.336 1.00 98.12 172 MET A N 1
ATOM 1402 C CA . MET A 1 172 ? -3.680 -7.901 0.543 1.00 98.12 172 MET A CA 1
ATOM 1403 C C . MET A 1 172 ? -3.131 -7.211 1.803 1.00 98.12 172 MET A C 1
ATOM 1405 O O . MET A 1 172 ? -3.260 -7.742 2.909 1.00 98.12 172 MET A O 1
ATOM 1409 N N . MET A 1 173 ? -2.547 -6.016 1.668 1.00 98.25 173 MET A N 1
ATOM 1410 C CA . MET A 1 173 ? -2.048 -5.260 2.822 1.00 98.25 173 MET A CA 1
ATOM 1411 C C . MET A 1 173 ? -3.176 -4.696 3.693 1.00 98.25 173 MET A C 1
ATOM 1413 O O . MET A 1 173 ? -3.063 -4.723 4.919 1.00 98.25 173 MET A O 1
ATOM 1417 N N . LEU A 1 174 ? -4.284 -4.240 3.102 1.00 98.31 174 LEU A N 1
ATOM 1418 C CA . LEU A 1 174 ? -5.475 -3.844 3.856 1.00 98.31 174 LEU A CA 1
ATOM 1419 C C . LEU A 1 174 ? -5.989 -5.012 4.700 1.00 98.31 174 LEU A C 1
ATOM 1421 O O . LEU A 1 174 ? -6.208 -4.836 5.899 1.00 98.31 174 LEU A O 1
ATOM 1425 N N . ASP A 1 175 ? -6.103 -6.203 4.111 1.00 97.62 175 ASP A N 1
ATOM 1426 C CA . ASP A 1 175 ? -6.526 -7.412 4.819 1.00 97.62 175 ASP A CA 1
ATOM 1427 C C . ASP A 1 175 ? -5.610 -7.732 6.007 1.00 97.62 175 ASP A C 1
ATOM 1429 O O . ASP A 1 175 ? -6.072 -7.954 7.132 1.00 97.62 175 ASP A O 1
ATOM 1433 N N . PHE A 1 176 ? -4.295 -7.643 5.793 1.00 97.19 176 PHE A N 1
ATOM 1434 C CA . PHE A 1 176 ? -3.298 -7.799 6.848 1.00 97.19 176 PHE A CA 1
ATOM 1435 C C . PHE A 1 176 ? -3.485 -6.792 7.993 1.00 97.19 176 PHE A C 1
ATOM 1437 O O . PHE A 1 176 ? -3.325 -7.153 9.164 1.00 97.19 176 PHE A O 1
ATOM 1444 N N . TYR A 1 177 ? -3.887 -5.558 7.697 1.00 97.50 177 TYR A N 1
ATOM 1445 C CA . TYR A 1 177 ? -4.212 -4.533 8.694 1.00 97.50 177 TYR A CA 1
ATOM 1446 C C . TYR A 1 177 ? -5.598 -4.697 9.333 1.00 97.50 177 TYR A C 1
ATOM 1448 O O . TYR A 1 177 ? -5.926 -3.993 10.286 1.00 97.50 177 TYR A O 1
ATOM 1456 N N . GLY A 1 178 ? -6.398 -5.664 8.880 1.00 97.62 178 GLY A N 1
ATOM 1457 C CA . GLY A 1 178 ? -7.767 -5.870 9.344 1.00 97.62 178 GLY A CA 1
ATOM 1458 C C . GLY A 1 178 ? -8.787 -4.949 8.675 1.00 97.62 178 GLY A C 1
ATOM 1459 O O . GLY A 1 178 ? -9.892 -4.776 9.194 1.00 97.62 178 GLY A O 1
ATOM 1460 N N . LEU A 1 179 ? -8.435 -4.370 7.535 1.00 98.25 179 LEU A N 1
ATOM 1461 C CA . LEU A 1 179 ? -9.282 -3.536 6.694 1.00 98.25 179 LEU A CA 1
ATOM 1462 C C . LEU A 1 179 ? -9.693 -4.311 5.435 1.00 98.25 179 LEU A C 1
ATOM 1464 O O . LEU A 1 179 ? -9.203 -5.405 5.167 1.00 98.25 179 LEU A O 1
ATOM 1468 N N . LYS A 1 180 ? -10.620 -3.756 4.659 1.00 97.50 180 LYS A N 1
ATOM 1469 C CA . LYS A 1 180 ? -10.966 -4.247 3.323 1.00 97.50 180 LYS A CA 1
ATOM 1470 C C . LYS A 1 180 ? -11.336 -3.089 2.403 1.00 97.50 180 LYS A C 1
ATOM 1472 O O . LYS A 1 180 ? -11.875 -2.087 2.877 1.00 97.50 180 LYS A O 1
ATOM 1477 N N . LEU A 1 181 ? -11.078 -3.267 1.111 1.00 97.62 181 LEU A N 1
ATOM 1478 C CA . LEU A 1 181 ? -11.589 -2.415 0.041 1.00 97.62 181 LEU A CA 1
ATOM 1479 C C . LEU A 1 181 ? -12.965 -2.939 -0.400 1.00 97.62 181 LEU A C 1
ATOM 1481 O O . LEU A 1 181 ? -13.144 -4.150 -0.530 1.00 97.62 181 LEU A O 1
ATOM 1485 N N . THR A 1 182 ? -13.944 -2.053 -0.570 1.00 95.88 182 THR A N 1
ATOM 1486 C CA . THR A 1 182 ? -15.280 -2.391 -1.089 1.00 95.88 182 THR A CA 1
ATOM 1487 C C . THR A 1 182 ? -15.350 -2.208 -2.603 1.00 95.88 182 THR A C 1
ATOM 1489 O O . THR A 1 182 ? -14.450 -1.626 -3.215 1.00 95.88 182 THR A O 1
ATOM 1492 N N . GLU A 1 183 ? -16.434 -2.683 -3.213 1.00 90.94 183 GLU A N 1
ATOM 1493 C CA . GLU A 1 183 ? -16.684 -2.539 -4.653 1.00 90.94 183 GLU A CA 1
ATOM 1494 C C . GLU A 1 183 ? -16.803 -1.060 -5.066 1.00 90.94 183 GLU A C 1
ATOM 1496 O O . GLU A 1 183 ? -16.339 -0.663 -6.134 1.00 90.94 183 GLU A O 1
ATOM 1501 N N . GLU A 1 184 ? -17.293 -0.206 -4.166 1.00 92.06 184 GLU A N 1
ATOM 1502 C CA . GLU A 1 184 ? -17.407 1.251 -4.328 1.00 92.06 184 GLU A CA 1
ATOM 1503 C C . GLU A 1 184 ? -16.089 1.999 -4.043 1.00 92.06 184 GLU A C 1
ATOM 1505 O O . GLU A 1 184 ? -16.075 3.221 -3.862 1.00 92.06 184 GLU A O 1
ATOM 1510 N N . ASN A 1 185 ? -14.967 1.275 -3.970 1.00 91.75 185 ASN A N 1
ATOM 1511 C CA . ASN A 1 185 ? -13.643 1.787 -3.612 1.00 91.75 185 ASN A CA 1
ATOM 1512 C C . ASN A 1 185 ? -13.608 2.519 -2.255 1.00 91.75 185 ASN A C 1
ATOM 1514 O O . ASN A 1 185 ? -12.811 3.438 -2.056 1.00 91.75 185 ASN A O 1
ATOM 1518 N N . GLN A 1 186 ? -14.462 2.115 -1.310 1.00 96.00 186 GLN A N 1
ATOM 1519 C CA . GLN A 1 186 ? -14.392 2.575 0.076 1.00 96.00 186 GLN A CA 1
ATOM 1520 C C . GLN A 1 186 ? -13.536 1.624 0.909 1.00 96.00 186 GLN A C 1
ATOM 1522 O O . GLN A 1 186 ? -13.430 0.436 0.611 1.00 96.00 186 GLN A O 1
ATOM 1527 N N . ILE A 1 187 ? -12.923 2.137 1.975 1.00 97.81 187 ILE A N 1
ATOM 1528 C CA . ILE A 1 187 ? -12.124 1.323 2.894 1.00 97.81 187 ILE A CA 1
ATOM 1529 C C . ILE A 1 187 ? -12.817 1.284 4.244 1.00 97.81 187 ILE A C 1
ATOM 1531 O O . ILE A 1 187 ? -13.211 2.311 4.792 1.00 97.81 187 ILE A O 1
ATOM 1535 N N . GLN A 1 188 ? -12.974 0.076 4.775 1.00 96.44 188 GLN A N 1
ATOM 1536 C CA . GLN A 1 188 ? -13.647 -0.154 6.046 1.00 96.44 188 GLN A CA 1
ATOM 1537 C C . GLN A 1 188 ? -12.987 -1.279 6.835 1.00 96.44 188 GLN A C 1
ATOM 1539 O O . GLN A 1 188 ? -12.248 -2.102 6.295 1.00 96.44 188 GLN A O 1
ATOM 1544 N N . VAL A 1 189 ? -13.315 -1.363 8.123 1.00 95.31 189 VAL A N 1
ATOM 1545 C CA . VAL A 1 189 ? -12.897 -2.479 8.976 1.00 95.31 189 VAL A CA 1
ATOM 1546 C C . VAL A 1 189 ? -13.497 -3.788 8.457 1.00 95.31 189 VAL A C 1
ATOM 1548 O O . VAL A 1 189 ? -14.701 -3.888 8.194 1.00 95.31 189 VAL A O 1
ATOM 1551 N N . LYS A 1 190 ? -12.656 -4.815 8.315 1.00 93.94 190 LYS A N 1
ATOM 1552 C CA . LYS A 1 190 ? -13.090 -6.165 7.951 1.00 93.94 190 LYS A CA 1
ATOM 1553 C C . LYS A 1 190 ? -13.838 -6.806 9.128 1.00 93.94 190 LYS A C 1
ATOM 1555 O O . LYS A 1 190 ? -13.389 -6.773 10.270 1.00 93.94 190 LYS A O 1
ATOM 1560 N N . LYS A 1 191 ? -14.990 -7.431 8.869 1.00 90.00 191 LYS A N 1
ATOM 1561 C CA . LYS A 1 191 ? -15.764 -8.112 9.921 1.00 90.00 191 LYS A CA 1
ATOM 1562 C C . LYS A 1 191 ? -14.896 -9.180 10.605 1.00 90.00 191 LYS A C 1
ATOM 1564 O O . LYS A 1 191 ? -14.271 -9.992 9.929 1.00 90.00 191 LYS A O 1
ATOM 1569 N N . GLY A 1 192 ? -14.853 -9.169 11.938 1.00 89.06 192 GLY A N 1
ATOM 1570 C CA . GLY A 1 192 ? -14.071 -10.127 12.733 1.00 89.06 192 GLY A CA 1
ATOM 1571 C C . GLY A 1 192 ? -12.567 -9.832 12.834 1.00 89.06 192 GLY A C 1
ATOM 1572 O O . GLY A 1 192 ? -11.839 -10.617 13.437 1.00 89.06 192 GLY A O 1
ATOM 1573 N N . SER A 1 193 ? -12.075 -8.703 12.309 1.00 89.69 193 SER A N 1
ATOM 1574 C CA . SER A 1 193 ? -10.642 -8.372 12.301 1.00 89.69 193 SER A CA 1
ATOM 1575 C C . SER A 1 193 ? -10.145 -7.615 13.541 1.00 89.69 193 SER A C 1
ATOM 1577 O O . SER A 1 193 ? -9.002 -7.160 13.560 1.00 89.69 193 SER A O 1
ATOM 1579 N N . ASN A 1 194 ? -10.943 -7.521 14.614 1.00 88.56 194 ASN A N 1
ATOM 1580 C CA . ASN A 1 194 ? -10.600 -6.775 15.837 1.00 88.56 194 ASN A CA 1
ATOM 1581 C C . ASN A 1 194 ? -9.206 -7.125 16.389 1.00 88.56 194 ASN A C 1
ATOM 1583 O O . ASN A 1 194 ? -8.487 -6.256 16.875 1.00 88.56 194 ASN A O 1
ATOM 1587 N N . LYS A 1 195 ? -8.794 -8.397 16.292 1.00 92.88 195 LYS A N 1
ATOM 1588 C CA . LYS A 1 195 ? -7.448 -8.834 16.697 1.00 92.88 195 LYS A CA 1
ATOM 1589 C C . LYS A 1 195 ? -6.345 -8.208 15.832 1.00 92.88 195 LYS A C 1
ATOM 1591 O O . LYS A 1 195 ? -5.313 -7.832 16.373 1.00 92.88 195 LYS A O 1
ATOM 1596 N N . ARG A 1 196 ? -6.554 -8.067 14.519 1.00 94.12 196 ARG A N 1
ATOM 1597 C CA . ARG A 1 196 ? -5.593 -7.446 13.590 1.00 94.12 196 ARG A CA 1
ATOM 1598 C C . ARG A 1 196 ? -5.439 -5.954 13.859 1.00 94.12 196 ARG A C 1
ATOM 1600 O O . ARG A 1 196 ? -4.309 -5.500 13.990 1.00 94.12 196 ARG A O 1
ATOM 1607 N N . LEU A 1 197 ? -6.546 -5.236 14.063 1.00 94.75 197 LEU A N 1
ATOM 1608 C CA . LEU A 1 197 ? -6.500 -3.823 14.459 1.00 94.75 197 LEU A CA 1
ATOM 1609 C C . LEU A 1 197 ? -5.744 -3.625 15.779 1.00 94.75 197 LEU A C 1
ATOM 1611 O O . LEU A 1 197 ? -4.881 -2.759 15.862 1.00 94.75 197 LEU A O 1
ATOM 1615 N N . LYS A 1 198 ? -5.981 -4.481 16.784 1.00 95.56 198 LYS A N 1
ATOM 1616 C CA . LYS A 1 198 ? -5.215 -4.455 18.044 1.00 95.56 198 LYS A CA 1
ATOM 1617 C C . LYS A 1 198 ? -3.721 -4.714 17.839 1.00 95.56 198 LYS A C 1
ATOM 1619 O O . LYS A 1 198 ? -2.904 -4.097 18.511 1.00 95.56 198 LYS A O 1
ATOM 1624 N N . VAL A 1 199 ? -3.353 -5.625 16.934 1.00 95.44 199 VAL A N 1
ATOM 1625 C CA . VAL A 1 199 ? -1.944 -5.865 16.581 1.00 95.44 199 VAL A CA 1
ATOM 1626 C C . VAL A 1 199 ? -1.341 -4.635 15.910 1.00 95.44 199 VAL A C 1
ATOM 1628 O O . VAL A 1 199 ? -0.224 -4.261 16.258 1.00 95.44 199 VAL A O 1
ATOM 1631 N N . LEU A 1 200 ? -2.069 -3.992 14.993 1.00 96.44 200 LEU A N 1
ATOM 1632 C CA . LEU A 1 200 ? -1.615 -2.772 14.330 1.00 96.44 200 LEU A CA 1
ATOM 1633 C C . LEU A 1 200 ? -1.447 -1.614 15.326 1.00 96.44 200 LEU A C 1
ATOM 1635 O O . LEU A 1 200 ? -0.420 -0.947 15.291 1.00 96.44 200 LEU A O 1
ATOM 1639 N N . ASN A 1 201 ? -2.374 -1.450 16.275 1.00 97.31 201 ASN A N 1
ATOM 1640 C CA . ASN A 1 201 ? -2.338 -0.407 17.306 1.00 97.31 201 ASN A CA 1
ATOM 1641 C C . ASN A 1 201 ? -1.326 -0.662 18.442 1.00 97.31 201 ASN A C 1
ATOM 1643 O O . ASN A 1 201 ? -1.446 -0.082 19.514 1.00 97.31 201 ASN A O 1
ATOM 1647 N N . LYS A 1 202 ? -0.339 -1.544 18.281 1.00 96.56 202 LYS A N 1
ATOM 1648 C CA . LYS A 1 202 ? 0.756 -1.632 19.257 1.00 96.56 202 LYS A CA 1
ATOM 1649 C C . LYS A 1 202 ? 1.618 -0.366 19.193 1.00 96.56 202 LYS A C 1
ATOM 1651 O O . LYS A 1 202 ? 1.863 0.165 18.112 1.00 96.56 202 LYS A O 1
ATOM 1656 N N . MET A 1 203 ? 2.111 0.095 20.340 1.00 92.88 203 MET A N 1
ATOM 1657 C CA . MET A 1 203 ? 3.064 1.206 20.394 1.00 92.88 203 MET A CA 1
ATOM 1658 C C . MET A 1 203 ? 4.311 0.890 19.550 1.00 92.88 203 MET A C 1
ATOM 1660 O O . MET A 1 203 ? 4.791 -0.244 19.561 1.00 92.88 203 MET A O 1
ATOM 1664 N N . ASN A 1 204 ? 4.830 1.888 18.825 1.00 88.12 204 ASN A N 1
ATOM 1665 C CA . ASN A 1 204 ? 6.007 1.769 17.952 1.00 88.12 204 ASN A CA 1
ATOM 1666 C C . ASN A 1 204 ? 5.903 0.643 16.907 1.00 88.12 204 ASN A C 1
ATOM 1668 O O . ASN A 1 204 ? 6.883 -0.040 16.601 1.00 88.12 204 ASN A O 1
ATOM 1672 N N . ASN A 1 205 ? 4.709 0.423 16.350 1.00 92.38 205 ASN A N 1
ATOM 1673 C CA . ASN A 1 205 ? 4.532 -0.592 15.324 1.00 92.38 205 ASN A CA 1
ATOM 1674 C C . ASN A 1 205 ? 5.262 -0.206 14.025 1.00 92.38 205 ASN A C 1
ATOM 1676 O O . ASN A 1 205 ? 4.929 0.782 13.373 1.00 92.38 205 ASN A O 1
ATOM 1680 N N . HIS A 1 206 ? 6.209 -1.043 13.596 1.00 91.06 206 HIS A N 1
ATOM 1681 C CA . HIS A 1 206 ? 6.961 -0.872 12.347 1.00 91.06 206 HIS A CA 1
ATOM 1682 C C . HIS A 1 206 ? 6.068 -0.803 11.092 1.00 91.06 206 HIS A C 1
ATOM 1684 O O . HIS A 1 206 ? 6.481 -0.275 10.058 1.00 91.06 206 HIS A O 1
ATOM 1690 N N . ASN A 1 207 ? 4.824 -1.285 11.175 1.00 95.25 207 ASN A N 1
ATOM 1691 C CA . ASN A 1 207 ? 3.841 -1.154 10.104 1.00 95.25 207 ASN A CA 1
ATOM 1692 C C . ASN A 1 207 ? 3.502 0.296 9.755 1.00 95.25 207 ASN A C 1
ATOM 1694 O O . ASN A 1 207 ? 3.084 0.547 8.630 1.00 95.25 207 ASN A O 1
ATOM 1698 N N . PHE A 1 208 ? 3.709 1.259 10.655 1.00 96.00 208 PHE A N 1
ATOM 1699 C CA . PHE A 1 208 ? 3.422 2.659 10.343 1.00 96.00 208 PHE A CA 1
ATOM 1700 C C . PHE A 1 208 ? 4.327 3.202 9.230 1.00 96.00 208 PHE A C 1
ATOM 1702 O O . PHE A 1 208 ? 3.846 3.903 8.343 1.00 96.00 208 PHE A O 1
ATOM 1709 N N . LEU A 1 209 ? 5.595 2.775 9.186 1.00 94.19 209 LEU A N 1
ATOM 1710 C CA . LEU A 1 209 ? 6.503 3.078 8.071 1.00 94.19 209 LEU A CA 1
ATOM 1711 C C . LEU A 1 209 ? 6.058 2.401 6.766 1.00 94.19 209 LEU A C 1
ATOM 1713 O O . LEU A 1 209 ? 6.248 2.942 5.678 1.00 94.19 209 LEU A O 1
ATOM 1717 N N . CYS A 1 210 ? 5.435 1.227 6.870 1.00 95.38 210 CYS A N 1
ATOM 1718 C CA . CYS A 1 210 ? 4.900 0.503 5.718 1.00 95.38 210 CYS A CA 1
ATOM 1719 C C . CYS A 1 210 ? 3.688 1.226 5.140 1.00 95.38 210 CYS A C 1
ATOM 1721 O O . CYS A 1 210 ? 3.602 1.378 3.928 1.00 95.38 210 CYS A O 1
ATOM 1723 N N . ILE A 1 211 ? 2.797 1.726 6.000 1.00 97.62 211 ILE A N 1
ATOM 1724 C CA . ILE A 1 211 ? 1.653 2.549 5.595 1.00 97.62 211 ILE A CA 1
ATOM 1725 C C . ILE A 1 211 ? 2.141 3.803 4.864 1.00 97.62 211 ILE A C 1
ATOM 1727 O O . ILE A 1 211 ? 1.671 4.060 3.759 1.00 97.62 211 ILE A O 1
ATOM 1731 N N . THR A 1 212 ? 3.145 4.514 5.394 1.00 96.38 212 THR A N 1
ATOM 1732 C CA . THR A 1 212 ? 3.762 5.655 4.692 1.00 96.38 212 THR A CA 1
ATOM 1733 C C . THR A 1 212 ? 4.271 5.253 3.306 1.00 96.38 212 THR A C 1
ATOM 1735 O O . THR A 1 212 ? 4.006 5.936 2.317 1.00 96.38 212 THR A O 1
ATOM 1738 N N . ARG A 1 213 ? 4.969 4.114 3.201 1.00 96.75 213 ARG A N 1
ATOM 1739 C CA . ARG A 1 213 ? 5.495 3.616 1.924 1.00 96.75 213 ARG A CA 1
ATOM 1740 C C . ARG A 1 213 ? 4.387 3.294 0.921 1.00 96.75 213 ARG A C 1
ATOM 1742 O O . ARG A 1 213 ? 4.505 3.687 -0.237 1.00 96.75 213 ARG A O 1
ATOM 1749 N N . ILE A 1 214 ? 3.318 2.636 1.369 1.00 98.25 214 ILE A N 1
ATOM 1750 C CA . ILE A 1 214 ? 2.146 2.321 0.546 1.00 98.25 214 ILE A CA 1
ATOM 1751 C C . ILE A 1 214 ? 1.472 3.614 0.072 1.00 98.25 214 ILE A C 1
ATOM 1753 O O . ILE A 1 214 ? 1.189 3.724 -1.113 1.00 98.25 214 ILE A O 1
ATOM 1757 N N . LEU A 1 215 ? 1.263 4.609 0.942 1.00 98.12 215 LEU A N 1
ATOM 1758 C CA . LEU A 1 215 ? 0.662 5.898 0.565 1.00 98.12 215 LEU A CA 1
ATOM 1759 C C . LEU A 1 215 ? 1.450 6.590 -0.556 1.00 98.12 215 LEU A C 1
ATOM 1761 O O . LEU A 1 215 ? 0.871 6.977 -1.571 1.00 98.12 215 LEU A O 1
ATOM 1765 N N . LEU A 1 216 ? 2.774 6.684 -0.405 1.00 96.94 216 LEU A N 1
ATOM 1766 C CA . LEU A 1 216 ? 3.651 7.271 -1.422 1.00 96.94 216 LEU A CA 1
ATOM 1767 C C . LEU A 1 216 ? 3.602 6.491 -2.744 1.00 96.94 216 LEU A C 1
ATOM 1769 O O . LEU A 1 216 ? 3.533 7.094 -3.811 1.00 96.94 216 LEU A O 1
ATOM 1773 N N . ALA A 1 217 ? 3.586 5.158 -2.677 1.00 98.00 217 ALA A N 1
ATOM 1774 C CA . ALA A 1 217 ? 3.483 4.315 -3.862 1.00 98.00 217 ALA A CA 1
ATOM 1775 C C . ALA A 1 217 ? 2.120 4.468 -4.561 1.00 98.00 217 ALA A C 1
ATOM 1777 O O . ALA A 1 217 ? 2.075 4.627 -5.775 1.00 98.00 217 ALA A O 1
ATOM 1778 N N . LEU A 1 218 ? 0.999 4.484 -3.829 1.00 98.12 218 LEU A N 1
ATOM 1779 C CA . LEU A 1 218 ? -0.339 4.656 -4.415 1.00 98.12 218 LEU A CA 1
ATOM 1780 C C . LEU A 1 218 ? -0.478 5.990 -5.157 1.00 98.12 218 LEU A C 1
ATOM 1782 O O . LEU A 1 218 ? -1.096 6.030 -6.225 1.00 98.12 218 LEU A O 1
ATOM 1786 N N . LYS A 1 219 ? 0.122 7.058 -4.616 1.00 95.88 219 LYS A N 1
ATOM 1787 C CA . LYS A 1 219 ? 0.148 8.382 -5.245 1.00 95.88 219 LYS A CA 1
ATOM 1788 C C . LYS A 1 219 ? 0.786 8.337 -6.632 1.00 95.88 219 LYS A C 1
ATOM 1790 O O . LYS A 1 219 ? 0.220 8.874 -7.579 1.00 95.88 219 LYS A O 1
ATOM 1795 N N . GLU A 1 220 ? 1.938 7.682 -6.759 1.00 96.88 220 GLU A N 1
ATOM 1796 C CA . GLU A 1 220 ? 2.684 7.641 -8.021 1.00 96.88 220 GLU A CA 1
ATOM 1797 C C . GLU A 1 220 ? 2.190 6.552 -8.980 1.00 96.88 220 GLU A C 1
ATOM 1799 O O . GLU A 1 220 ? 2.134 6.768 -10.188 1.00 96.88 220 GLU A O 1
ATOM 1804 N N . LEU A 1 221 ? 1.764 5.398 -8.470 1.00 97.81 221 LEU A N 1
ATOM 1805 C CA . LEU A 1 221 ? 1.436 4.210 -9.266 1.00 97.81 221 LEU A CA 1
ATOM 1806 C C . LEU A 1 221 ? -0.011 4.194 -9.796 1.00 97.81 221 LEU A C 1
ATOM 1808 O O . LEU A 1 221 ? -0.547 3.138 -10.135 1.00 97.81 221 LEU A O 1
ATOM 1812 N N . GLY A 1 222 ? -0.651 5.363 -9.886 1.00 95.06 222 GLY A N 1
ATOM 1813 C CA . GLY A 1 222 ? -1.958 5.534 -10.528 1.00 95.06 222 GLY A CA 1
ATOM 1814 C C . GLY A 1 222 ? -3.170 5.197 -9.654 1.00 95.06 222 GLY A C 1
ATOM 1815 O O . GLY A 1 222 ? -4.230 4.886 -10.194 1.00 95.06 222 GLY A O 1
ATOM 1816 N N . HIS A 1 223 ? -3.034 5.268 -8.324 1.00 97.19 223 HIS A N 1
ATOM 1817 C CA . HIS A 1 223 ? -4.091 4.928 -7.357 1.00 97.19 223 HIS A CA 1
ATOM 1818 C C . HIS A 1 223 ? -4.399 6.048 -6.352 1.00 97.19 223 HIS A C 1
ATOM 1820 O O . HIS A 1 223 ? -4.938 5.784 -5.278 1.00 97.19 223 HIS A O 1
ATOM 1826 N N . CYS A 1 224 ? -4.123 7.311 -6.697 1.00 94.94 224 CYS A N 1
ATOM 1827 C CA . CYS A 1 224 ? -4.402 8.471 -5.836 1.00 94.94 224 CYS A CA 1
ATOM 1828 C C . CYS A 1 224 ? -5.856 8.515 -5.322 1.00 94.94 224 CYS A C 1
ATOM 1830 O O . CYS A 1 224 ? -6.095 8.842 -4.165 1.00 94.94 224 CYS A O 1
ATOM 1832 N N . LYS A 1 225 ? -6.827 8.061 -6.129 1.00 95.44 225 LYS A N 1
ATOM 1833 C CA . LYS A 1 225 ? -8.251 7.982 -5.753 1.00 95.44 225 LYS A CA 1
ATOM 1834 C C . LYS A 1 225 ? -8.536 7.089 -4.536 1.00 95.44 225 LYS A C 1
ATOM 1836 O O . LYS A 1 225 ? -9.586 7.237 -3.919 1.00 95.44 225 LYS A O 1
ATOM 1841 N N . LEU A 1 226 ? -7.634 6.166 -4.188 1.00 97.25 226 LEU A N 1
ATOM 1842 C CA . LEU A 1 226 ? -7.758 5.308 -3.004 1.00 97.25 226 LEU A CA 1
ATOM 1843 C C . LEU A 1 226 ? -7.212 5.971 -1.730 1.00 97.25 226 LEU A C 1
ATOM 1845 O O . LEU A 1 226 ? -7.515 5.506 -0.631 1.00 97.25 226 LEU A O 1
ATOM 1849 N N . MET A 1 227 ? -6.443 7.060 -1.849 1.00 97.19 227 MET A N 1
ATOM 1850 C CA . MET A 1 227 ? -5.803 7.711 -0.705 1.00 97.19 227 MET A CA 1
ATOM 1851 C C . MET A 1 227 ? -6.824 8.395 0.208 1.00 97.19 227 MET A C 1
ATOM 1853 O O . MET A 1 227 ? -6.837 8.098 1.402 1.00 97.19 227 MET A O 1
ATOM 1857 N N . ARG A 1 228 ? -7.735 9.227 -0.326 1.00 97.44 228 ARG A N 1
ATOM 1858 C CA . ARG A 1 228 ? -8.786 9.888 0.478 1.00 97.44 228 ARG A CA 1
ATOM 1859 C C . ARG A 1 228 ? -9.656 8.882 1.254 1.00 97.44 228 ARG A C 1
ATOM 1861 O O . ARG A 1 228 ? -9.764 9.044 2.473 1.00 97.44 228 ARG A O 1
ATOM 1868 N N . PRO A 1 229 ? -10.239 7.823 0.643 1.00 98.12 229 PRO A N 1
ATOM 1869 C CA . PRO A 1 229 ? -10.997 6.814 1.391 1.00 98.12 229 PRO A CA 1
ATOM 1870 C C . PRO A 1 229 ? -10.176 6.118 2.480 1.00 98.12 229 PRO A C 1
ATOM 1872 O O . PRO A 1 229 ? -10.687 5.873 3.575 1.00 98.12 229 PRO A O 1
ATOM 1875 N N . TRP A 1 230 ? -8.899 5.822 2.212 1.00 98.44 230 TRP A N 1
ATOM 1876 C CA . TRP A 1 230 ? -8.046 5.159 3.195 1.00 98.44 230 TRP A CA 1
ATOM 1877 C C . TRP A 1 230 ? -7.744 6.068 4.381 1.00 98.44 230 TRP A C 1
ATOM 1879 O O . TRP A 1 230 ? -7.937 5.672 5.530 1.00 98.44 230 TRP A O 1
ATOM 1889 N N . MET A 1 231 ? -7.341 7.306 4.100 1.00 98.31 231 MET A N 1
ATOM 1890 C CA . MET A 1 231 ? -7.018 8.311 5.107 1.00 98.31 231 MET A CA 1
ATOM 1891 C C . MET A 1 231 ? -8.233 8.673 5.956 1.00 98.31 231 MET A C 1
ATOM 1893 O O . MET A 1 231 ? -8.107 8.791 7.172 1.00 98.31 231 MET A O 1
ATOM 1897 N N . LYS A 1 232 ? -9.428 8.736 5.356 1.00 98.31 232 LYS A N 1
ATOM 1898 C CA . LYS A 1 232 ? -10.693 8.873 6.089 1.00 98.31 232 LYS A CA 1
ATOM 1899 C C . LYS A 1 232 ? -10.922 7.706 7.053 1.00 98.31 232 LYS A C 1
ATOM 1901 O O . LYS A 1 232 ? -11.254 7.931 8.213 1.00 98.31 232 LYS A O 1
ATOM 1906 N N . CYS A 1 233 ? -10.736 6.465 6.596 1.00 98.25 233 CYS A N 1
ATOM 1907 C CA . CYS A 1 233 ? -10.894 5.284 7.447 1.00 98.25 233 CYS A CA 1
ATOM 1908 C C . CYS A 1 233 ? -9.885 5.275 8.606 1.00 98.25 233 CYS A C 1
ATOM 1910 O O . CYS A 1 233 ? -10.257 4.963 9.737 1.00 98.25 233 CYS A O 1
ATOM 1912 N N . LEU A 1 234 ? -8.628 5.639 8.345 1.00 98.25 234 LEU A N 1
ATOM 1913 C CA . LEU A 1 234 ? -7.596 5.748 9.375 1.00 98.25 234 LEU A CA 1
ATOM 1914 C C . LEU A 1 234 ? -7.916 6.868 10.377 1.00 98.25 234 LEU A C 1
ATOM 1916 O O . LEU A 1 234 ? -7.827 6.629 11.577 1.00 98.25 234 LEU A O 1
ATOM 1920 N N . ALA A 1 235 ? -8.368 8.039 9.917 1.00 98.19 235 ALA A N 1
ATOM 1921 C CA . ALA A 1 235 ? -8.795 9.132 10.792 1.00 98.19 235 ALA A CA 1
ATOM 1922 C C . ALA A 1 235 ? -9.948 8.706 11.717 1.00 98.19 235 ALA A C 1
ATOM 1924 O O . ALA A 1 235 ? -9.878 8.912 12.926 1.00 98.19 235 ALA A O 1
ATOM 1925 N N . ASP A 1 236 ? -10.972 8.038 11.183 1.00 97.94 236 ASP A N 1
ATOM 1926 C CA . ASP A 1 236 ? -12.085 7.507 11.980 1.00 97.94 236 ASP A CA 1
ATOM 1927 C C . ASP A 1 236 ? -11.603 6.495 13.040 1.00 97.94 236 ASP A C 1
ATOM 1929 O O . ASP A 1 236 ? -12.036 6.526 14.192 1.00 97.94 236 ASP A O 1
ATOM 1933 N N . LEU A 1 237 ? -10.645 5.627 12.697 1.00 97.69 237 LEU A N 1
ATOM 1934 C CA . LEU A 1 237 ? -10.061 4.671 13.644 1.00 97.69 237 LEU A CA 1
ATOM 1935 C C . LEU A 1 237 ? -9.208 5.331 14.736 1.00 97.69 237 LEU A C 1
ATOM 1937 O O . LEU A 1 237 ? -9.158 4.815 15.856 1.00 97.69 237 LEU A O 1
ATOM 1941 N N . ILE A 1 238 ? -8.531 6.433 14.419 1.00 97.56 238 ILE A N 1
ATOM 1942 C CA . ILE A 1 238 ? -7.637 7.150 15.336 1.00 97.56 238 ILE A CA 1
ATOM 1943 C C . ILE A 1 238 ? -8.434 8.059 16.273 1.00 97.56 238 ILE A C 1
ATOM 1945 O O . ILE A 1 238 ? -8.277 7.948 17.486 1.00 97.56 238 ILE A O 1
ATOM 1949 N N . TYR A 1 239 ? -9.279 8.933 15.722 1.00 97.38 239 TYR A N 1
ATOM 1950 C CA . TYR A 1 239 ? -9.891 10.041 16.462 1.00 97.38 239 TYR A CA 1
ATOM 1951 C C . TYR A 1 239 ? -11.294 9.721 16.977 1.00 97.38 239 TYR A C 1
ATOM 1953 O O . TYR A 1 239 ? -11.600 10.049 18.114 1.00 97.38 239 TYR A O 1
ATOM 1961 N N . ASN A 1 240 ? -12.129 9.050 16.180 1.00 96.19 240 ASN A N 1
ATOM 1962 C CA . ASN A 1 240 ? -13.514 8.760 16.564 1.00 96.19 240 ASN A CA 1
ATOM 1963 C C . ASN A 1 240 ? -13.617 7.465 17.388 1.00 96.19 240 ASN A C 1
ATOM 1965 O O . ASN A 1 240 ? -14.191 7.426 18.471 1.00 96.19 240 ASN A O 1
ATOM 1969 N N . LYS A 1 241 ? -13.019 6.376 16.893 1.00 95.19 241 LYS A N 1
ATOM 1970 C CA . LYS A 1 241 ? -13.137 5.043 17.513 1.00 95.19 241 LYS A CA 1
ATOM 1971 C C . LYS A 1 241 ? -12.061 4.740 18.548 1.00 95.19 241 LYS A C 1
ATOM 1973 O O . LYS A 1 241 ? -12.189 3.751 19.268 1.00 95.19 241 LYS A O 1
ATOM 1978 N N . ASN A 1 242 ? -10.982 5.523 18.585 1.00 95.19 242 ASN A N 1
ATOM 1979 C CA . ASN A 1 242 ? -9.824 5.309 19.460 1.00 95.19 242 ASN A CA 1
ATOM 1980 C C . ASN A 1 242 ? -9.198 3.890 19.351 1.00 95.19 242 ASN A C 1
ATOM 1982 O O . ASN A 1 242 ? -8.570 3.376 20.279 1.00 95.19 242 ASN A O 1
ATOM 1986 N N . GLN A 1 243 ? -9.366 3.226 18.203 1.00 96.00 243 GLN A N 1
ATOM 1987 C CA . GLN A 1 243 ? -8.880 1.866 17.941 1.00 96.00 243 GLN A CA 1
ATOM 1988 C C . GLN A 1 243 ? -7.460 1.842 17.368 1.00 96.00 243 GLN A C 1
ATOM 1990 O O . GLN A 1 243 ? -6.846 0.775 17.336 1.00 96.00 243 GLN A O 1
ATOM 1995 N N . LEU A 1 244 ? -6.953 2.996 16.919 1.00 96.94 244 LEU A N 1
ATOM 1996 C CA . LEU A 1 244 ? -5.638 3.142 16.297 1.00 96.94 244 LEU A CA 1
ATOM 1997 C C . LEU A 1 244 ? -4.837 4.350 16.828 1.00 96.94 244 LEU A C 1
ATOM 1999 O O . LEU A 1 244 ? -3.998 4.899 16.122 1.00 96.94 244 LEU A O 1
ATOM 2003 N N . HIS A 1 245 ? -5.078 4.787 18.068 1.00 96.75 245 HIS A N 1
ATOM 2004 C CA . HIS A 1 245 ? -4.479 6.008 18.629 1.00 96.75 245 HIS A CA 1
ATOM 2005 C C . HIS A 1 245 ? -2.945 6.043 18.641 1.00 96.75 245 HIS A C 1
ATOM 2007 O O . HIS A 1 245 ? -2.369 7.124 18.550 1.00 96.75 245 HIS A O 1
ATOM 2013 N N . HIS A 1 246 ? -2.254 4.899 18.690 1.00 97.81 246 HIS A N 1
ATOM 2014 C CA . HIS A 1 246 ? -0.790 4.882 18.608 1.00 97.81 246 HIS A CA 1
ATOM 2015 C C . HIS A 1 246 ? -0.259 5.283 17.223 1.00 97.81 246 HIS A C 1
ATOM 2017 O O . HIS A 1 246 ? 0.910 5.641 17.108 1.00 97.81 246 HIS A O 1
ATOM 2023 N N . ALA A 1 247 ? -1.103 5.275 16.187 1.00 97.38 247 ALA A N 1
ATOM 2024 C CA . ALA A 1 247 ? -0.760 5.793 14.867 1.00 97.38 247 ALA A CA 1
ATOM 2025 C C . ALA A 1 247 ? -0.916 7.319 14.753 1.00 97.38 247 ALA A C 1
ATOM 2027 O O . ALA A 1 247 ? -0.505 7.872 13.738 1.00 97.38 247 ALA A O 1
ATOM 2028 N N . LYS A 1 248 ? -1.483 8.009 15.759 1.00 97.25 248 LYS A N 1
ATOM 2029 C CA . LYS A 1 248 ? -1.804 9.447 15.688 1.00 97.25 248 LYS A CA 1
ATOM 2030 C C . LYS A 1 248 ? -0.607 10.303 15.268 1.00 97.25 248 LYS A C 1
ATOM 2032 O O . LYS A 1 248 ? -0.726 11.086 14.336 1.00 97.25 248 LYS A O 1
ATOM 2037 N N . PHE A 1 249 ? 0.557 10.095 15.886 1.00 96.06 249 PHE A N 1
ATOM 2038 C CA . PHE A 1 249 ? 1.776 10.821 15.517 1.00 96.06 249 PHE A CA 1
ATOM 2039 C C . PHE A 1 249 ? 2.180 10.565 14.058 1.00 96.06 249 PHE A C 1
ATOM 2041 O O . PHE A 1 249 ? 2.468 11.497 13.317 1.00 96.06 249 PHE A O 1
ATOM 2048 N N . SER A 1 250 ? 2.153 9.304 13.610 1.00 96.19 250 SER A N 1
ATOM 2049 C CA . SER A 1 250 ? 2.458 8.968 12.213 1.00 96.19 250 SER A CA 1
ATOM 2050 C C . SER A 1 250 ? 1.458 9.592 11.236 1.00 96.19 250 SER A C 1
ATOM 2052 O O . SER A 1 250 ? 1.839 10.057 10.163 1.00 96.19 250 SER A O 1
ATOM 2054 N N . PHE A 1 251 ? 0.187 9.626 11.632 1.00 97.81 251 PHE A N 1
ATOM 2055 C CA . PHE A 1 251 ? -0.892 10.212 10.858 1.00 97.81 251 PHE A CA 1
ATOM 2056 C C . PHE A 1 251 ? -0.681 11.718 10.662 1.00 97.81 251 PHE A C 1
ATOM 2058 O O . PHE A 1 251 ? -0.639 12.179 9.524 1.00 97.81 251 PHE A O 1
ATOM 2065 N N . GLU A 1 252 ? -0.496 12.458 11.759 1.00 95.44 252 GLU A N 1
ATOM 2066 C CA . GLU A 1 252 ? -0.368 13.921 11.765 1.00 95.44 252 GLU A CA 1
ATOM 2067 C C . GLU A 1 252 ? 0.946 14.403 11.151 1.00 95.44 252 GLU A C 1
ATOM 2069 O O . GLU A 1 252 ? 0.942 15.376 10.408 1.00 95.44 252 GLU A O 1
ATOM 2074 N N . SER A 1 253 ? 2.063 13.732 11.443 1.00 93.88 253 SER A N 1
ATOM 2075 C CA . SER A 1 253 ? 3.394 14.210 11.050 1.00 93.88 253 SER A CA 1
ATOM 2076 C C . SER A 1 253 ? 3.885 13.693 9.699 1.00 93.88 253 SER A C 1
ATOM 2078 O O . SER A 1 253 ? 4.922 14.151 9.232 1.00 93.88 253 SER A O 1
ATOM 2080 N N . PHE A 1 254 ? 3.212 12.703 9.097 1.00 94.25 254 PHE A N 1
ATOM 2081 C CA . PHE A 1 254 ? 3.691 12.098 7.848 1.00 94.25 254 PHE A CA 1
ATOM 2082 C C . PHE A 1 254 ? 2.578 11.755 6.865 1.00 94.25 254 PHE A C 1
ATOM 2084 O O . PHE A 1 254 ? 2.732 12.002 5.673 1.00 94.25 254 PHE A O 1
ATOM 2091 N N . TRP A 1 255 ? 1.484 11.126 7.309 1.00 97.75 255 TRP A N 1
ATOM 2092 C CA . TRP A 1 255 ? 0.509 10.574 6.362 1.00 97.75 255 TRP A CA 1
ATOM 2093 C C . TRP A 1 255 ? -0.358 11.650 5.710 1.00 97.75 255 TRP A C 1
ATOM 2095 O O . TRP A 1 255 ? -0.625 11.542 4.513 1.00 97.75 255 TRP A O 1
ATOM 2105 N N . ILE A 1 256 ? -0.763 12.689 6.449 1.00 96.81 256 ILE A N 1
ATOM 2106 C CA . ILE A 1 256 ? -1.523 13.820 5.886 1.00 96.81 256 ILE A CA 1
ATOM 2107 C C . ILE A 1 256 ? -0.741 14.472 4.738 1.00 96.81 256 ILE A C 1
ATOM 2109 O O . ILE A 1 256 ? -1.294 14.649 3.657 1.00 96.81 256 ILE A O 1
ATOM 2113 N N . ASP A 1 257 ? 0.559 14.707 4.914 1.00 95.19 257 ASP A N 1
ATOM 2114 C CA . ASP A 1 257 ? 1.406 15.381 3.918 1.00 95.19 257 ASP A CA 1
ATOM 2115 C C . ASP A 1 257 ? 1.591 14.580 2.618 1.00 95.19 257 ASP A C 1
ATOM 2117 O O . ASP A 1 257 ? 2.028 15.116 1.597 1.00 95.19 257 ASP A O 1
ATOM 2121 N N . THR A 1 258 ? 1.233 13.291 2.609 1.00 93.94 258 THR A N 1
ATOM 2122 C CA . THR A 1 258 ? 1.244 12.497 1.371 1.00 93.94 258 THR A CA 1
ATOM 2123 C C . THR A 1 258 ? 0.116 12.882 0.411 1.00 93.94 258 THR A C 1
ATOM 2125 O O . THR A 1 258 ? 0.253 12.681 -0.799 1.00 93.94 258 THR A O 1
ATOM 2128 N N . LEU A 1 259 ? -0.975 13.453 0.922 1.00 95.12 259 LEU A N 1
ATOM 2129 C CA . LEU A 1 259 ? -2.167 13.825 0.162 1.00 95.12 259 LEU A CA 1
ATOM 2130 C C . LEU A 1 259 ? -1.951 15.096 -0.674 1.00 95.12 259 LEU A C 1
ATOM 2132 O O . LEU A 1 259 ? -0.989 15.837 -0.467 1.00 95.12 259 LEU A O 1
ATOM 2136 N N . ASP A 1 260 ? -2.838 15.349 -1.636 1.00 94.69 260 ASP A N 1
ATOM 2137 C CA . ASP A 1 260 ? -2.930 16.667 -2.273 1.00 94.69 260 ASP A CA 1
ATOM 2138 C C . ASP A 1 260 ? -3.622 17.690 -1.353 1.00 94.69 260 ASP A C 1
ATOM 2140 O O . ASP A 1 260 ? -4.178 17.340 -0.313 1.00 94.69 260 ASP A O 1
ATOM 2144 N N . ALA A 1 261 ? -3.566 18.973 -1.715 1.00 95.88 261 ALA A N 1
ATOM 2145 C CA . ALA A 1 261 ? -4.074 20.046 -0.862 1.00 95.88 261 ALA A CA 1
ATOM 2146 C C . ALA A 1 261 ? -5.585 19.933 -0.576 1.00 95.88 261 ALA A C 1
ATOM 2148 O O . ALA A 1 261 ? -6.024 20.252 0.530 1.00 95.88 261 ALA A O 1
ATOM 2149 N N . GLU A 1 262 ? -6.380 19.469 -1.545 1.00 96.75 262 GLU A N 1
ATOM 2150 C CA . GLU A 1 262 ? -7.827 19.299 -1.373 1.00 96.75 262 GLU A CA 1
ATOM 2151 C C . GLU A 1 262 ? -8.117 18.187 -0.356 1.00 96.75 262 GLU A C 1
ATOM 2153 O O . GLU A 1 262 ? -8.876 18.379 0.599 1.00 96.75 262 GLU A O 1
ATOM 2158 N N . ASP A 1 263 ? -7.455 17.043 -0.519 1.00 97.25 263 ASP A N 1
ATOM 2159 C CA . ASP A 1 263 ? -7.559 15.891 0.367 1.00 97.25 263 ASP A CA 1
ATOM 2160 C C . ASP A 1 263 ? -7.063 16.210 1.784 1.00 97.25 263 ASP A C 1
ATOM 2162 O O . ASP A 1 263 ? -7.690 15.795 2.762 1.00 97.25 263 ASP A O 1
ATOM 2166 N N . GLN A 1 264 ? -5.972 16.972 1.919 1.00 97.38 264 GLN A N 1
ATOM 2167 C CA . GLN A 1 264 ? -5.468 17.428 3.218 1.00 97.38 264 GLN A CA 1
ATOM 2168 C C . GLN A 1 264 ? -6.517 18.264 3.955 1.00 97.38 264 GLN A C 1
ATOM 2170 O O . GLN A 1 264 ? -6.842 17.971 5.108 1.00 97.38 264 GLN A O 1
ATOM 2175 N N . LEU A 1 265 ? -7.092 19.272 3.288 1.00 97.56 265 LEU A N 1
ATOM 2176 C CA . LEU A 1 265 ? -8.129 20.127 3.872 1.00 97.56 265 LEU A CA 1
ATOM 2177 C C . LEU A 1 265 ? -9.361 19.318 4.282 1.00 97.56 265 LEU A C 1
ATOM 2179 O O . LEU A 1 265 ? -9.885 19.509 5.384 1.00 97.56 265 LEU A O 1
ATOM 2183 N N . TYR A 1 266 ? -9.785 18.375 3.436 1.00 97.88 266 TYR A N 1
ATOM 2184 C CA . TYR A 1 266 ? -10.878 17.462 3.751 1.00 97.88 266 TYR A CA 1
ATOM 2185 C C . TYR A 1 266 ? -10.595 16.672 5.037 1.00 97.88 266 TYR A C 1
ATOM 2187 O O . TYR A 1 266 ? -11.405 16.700 5.966 1.00 97.88 266 TYR A O 1
ATOM 2195 N N . ILE A 1 267 ? -9.435 16.016 5.134 1.00 97.88 267 ILE A N 1
ATOM 2196 C CA . ILE A 1 267 ? -9.071 15.198 6.299 1.00 97.88 267 ILE A CA 1
ATOM 2197 C C . ILE A 1 267 ? -8.926 16.047 7.569 1.00 97.88 267 ILE A C 1
ATOM 2199 O O . ILE A 1 267 ? -9.430 15.655 8.621 1.00 97.88 267 ILE A O 1
ATOM 2203 N N . ILE A 1 268 ? -8.318 17.232 7.486 1.00 96.81 268 ILE A N 1
ATOM 2204 C CA . ILE A 1 268 ? -8.187 18.145 8.631 1.00 96.81 268 ILE A CA 1
ATOM 2205 C C . ILE A 1 268 ? -9.567 18.601 9.125 1.00 96.81 268 ILE A C 1
ATOM 2207 O O . ILE A 1 268 ? -9.811 18.627 10.333 1.00 96.81 268 ILE A O 1
ATOM 2211 N N . SER A 1 269 ? -10.488 18.936 8.215 1.00 97.25 269 SER A N 1
ATOM 2212 C CA . SER A 1 269 ? -11.860 19.314 8.585 1.00 97.25 269 SER A CA 1
ATOM 2213 C C . SER A 1 269 ? -12.609 18.166 9.271 1.00 97.25 269 SER A C 1
ATOM 2215 O O . SER A 1 269 ? -13.284 18.379 10.277 1.00 97.25 269 SER A O 1
ATOM 2217 N N . LEU A 1 270 ? -12.418 16.935 8.788 1.00 96.81 270 LEU A N 1
ATOM 2218 C CA . LEU A 1 270 ? -13.013 15.736 9.366 1.00 96.81 270 LEU A CA 1
ATOM 2219 C C . LEU A 1 270 ? -12.527 15.498 10.802 1.00 96.81 270 LEU A C 1
ATOM 2221 O O . LEU A 1 270 ? -13.336 15.227 11.683 1.00 96.81 270 LEU A O 1
ATOM 2225 N N . ILE A 1 271 ? -11.222 15.636 11.052 1.00 96.06 271 ILE A N 1
ATOM 2226 C CA . ILE A 1 271 ? -10.628 15.439 12.385 1.00 96.06 271 ILE A CA 1
ATOM 2227 C C . ILE A 1 271 ? -11.142 16.472 13.388 1.00 96.06 271 ILE A C 1
ATOM 2229 O O . ILE A 1 271 ? -11.430 16.125 14.535 1.00 96.06 271 ILE A O 1
ATOM 2233 N N . LYS A 1 272 ? -11.314 17.727 12.955 1.00 94.62 272 LYS A N 1
ATOM 2234 C CA . LYS A 1 272 ? -11.912 18.774 13.795 1.00 94.62 272 LYS A CA 1
ATOM 2235 C C . LYS A 1 272 ? -13.316 18.385 14.259 1.00 94.62 272 LYS A C 1
ATOM 2237 O O . LYS A 1 272 ? -13.619 18.572 15.429 1.00 94.62 272 LYS A O 1
ATOM 2242 N N . ASN A 1 273 ? -14.119 17.765 13.392 1.00 93.88 273 ASN A N 1
ATOM 2243 C CA . ASN A 1 273 ? -15.469 17.307 13.741 1.00 93.88 273 ASN A CA 1
ATOM 2244 C C . ASN A 1 273 ? -15.485 16.134 14.735 1.00 93.88 273 ASN A C 1
ATOM 2246 O O . ASN A 1 273 ? -16.486 15.945 15.414 1.00 93.88 273 ASN A O 1
ATOM 2250 N N . TYR A 1 274 ? -14.405 15.351 14.833 1.00 91.50 274 TYR A N 1
ATOM 2251 C CA . TYR A 1 274 ? -14.266 14.300 15.852 1.00 91.50 274 TYR A CA 1
ATOM 2252 C C . TYR A 1 274 ? -13.773 14.818 17.205 1.00 91.50 274 TYR A C 1
ATOM 2254 O O . TYR A 1 274 ? -13.811 14.083 18.185 1.00 91.50 274 TYR A O 1
ATOM 2262 N N . SER A 1 275 ? -13.249 16.044 17.245 1.00 74.06 275 SER A N 1
ATOM 2263 C CA . SER A 1 275 ? -12.673 16.650 18.452 1.00 74.06 275 SER A CA 1
ATOM 2264 C C . SER A 1 275 ? -13.676 17.529 19.215 1.00 74.06 275 SER A C 1
ATOM 2266 O O . SER A 1 275 ? -13.274 18.225 20.147 1.00 74.06 275 SER A O 1
ATOM 2268 N N . VAL A 1 276 ? -14.943 17.524 18.785 1.00 54.56 276 VAL A N 1
ATOM 2269 C CA . VAL A 1 276 ? -16.098 18.154 19.446 1.00 54.56 276 VAL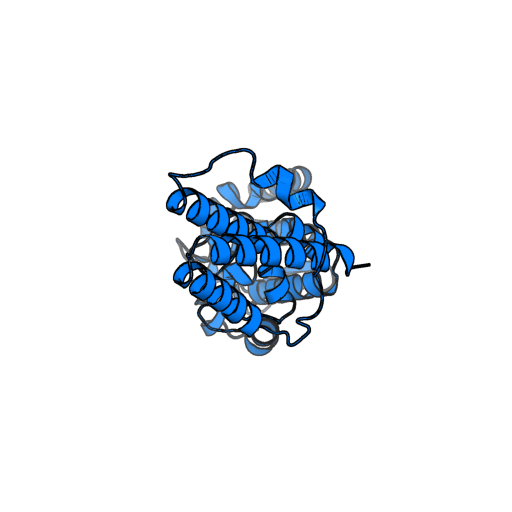 A CA 1
ATOM 2270 C C . VAL A 1 276 ? -16.750 17.131 20.364 1.00 54.56 276 VAL A C 1
ATOM 2272 O O . VAL A 1 276 ? -17.049 17.501 21.518 1.00 54.56 276 VAL A O 1
#

pLDDT: mean 77.88, std 25.6, range [25.94, 98.62]

Secondary structure (DSSP, 8-state):
--HHHHHHHHHHHHHHHHHHHHTT-HHHHHHHHHHHHHHHTTS-----------TTTHHHHTTS---S-HHHHHHHHHHHHHHHHHHH--HHHHHHTTSSPBTTTTB-HHHHHHH-TT-HHHHT-GGGTHHHHS--SS--S-TTS-PPPHHHHHHHHH-HHHHHHHHHHHHHHHHHHTEEE-TTS-EEEPTT-HHHHHHHTSTT-THHHHHHHHHHHHHHTT-GGGHHHHHHHHHIIIIIS-SSGGGHHHIIIIIGGGS-HHHHHHHHHHHHHH--

InterPro domains:
  IPR006757 Opioid growth factor receptor (OGFr)-like, conserved domain [PF04664] (90-259)
  IPR039574 Opioid growth factor receptor [PTHR14015] (81-260)

Nearest PDB structures (foldseek):
  3ihu-assembly2_B  TM=2.088E-01  e=7.052E+00  Cupriavidus pinatubonensis JMP134
  3c7j-assembly1_A-2  TM=1.793E-01  e=4.920E+00  Pseudomonas syringae pv. tomato str. DC3000
  3c7j-assembly1_B-2  TM=1.751E-01  e=6.698E+00  Pseudomonas syringae pv. tomato str. DC3000

Radius of gyration: 25.72 Å; Cα contacts (8 Å, |Δi|>4): 239; chains: 1; bounding box: 67×38×64 Å

Organism: Acanthosepion pharaonis (NCBI:txid158019)

Solvent-accessible surface area (backbone atoms only — not comparable to full-atom values): 15850 Å² total; per-residue (Å²): 140,70,65,67,66,54,53,49,53,52,50,53,51,52,53,52,49,51,53,38,52,73,72,67,39,57,66,58,43,48,53,52,51,50,49,52,48,58,61,38,71,79,67,69,92,85,86,95,80,86,90,83,89,72,82,71,60,60,63,69,64,72,73,61,90,86,80,90,58,69,71,64,53,49,54,50,48,50,51,51,50,50,51,51,51,55,74,68,56,51,65,70,54,36,26,64,69,55,74,39,51,38,49,85,79,66,46,35,48,65,56,50,74,69,68,40,65,91,38,57,76,67,64,65,58,44,78,52,44,49,50,65,73,30,37,26,80,62,83,71,93,40,85,78,44,63,55,56,47,73,69,46,36,53,51,31,55,72,30,70,68,46,31,48,51,47,49,52,54,47,47,42,50,32,45,62,51,18,27,36,71,46,97,87,59,40,44,44,77,34,89,90,23,67,67,33,31,53,60,60,36,36,76,88,42,71,61,57,61,49,51,50,39,42,54,52,15,32,55,56,42,65,38,49,82,49,49,58,36,43,52,51,41,50,47,44,31,28,61,66,67,59,56,28,49,62,44,45,64,56,42,72,76,49,48,47,76,70,47,55,74,68,53,35,52,51,53,54,54,52,52,55,67,53,72,112